Protein AF-0000000083549038 (afdb_homodimer)

Solvent-accessible surface area (backbone atoms only — not comparable to full-atom values): 15039 Å² total; per-residue (Å²): 82,29,39,29,32,24,25,31,56,51,36,51,64,29,42,84,42,43,57,54,62,34,71,74,57,33,47,35,26,46,69,63,42,42,41,59,43,49,43,53,41,54,21,20,39,45,36,54,44,78,68,58,27,28,33,76,54,31,14,63,32,39,77,69,70,64,27,45,29,31,33,91,85,61,52,76,48,41,65,33,47,52,45,2,25,51,49,48,45,50,53,33,58,48,33,59,34,52,38,34,40,22,49,65,43,30,52,42,36,2,60,63,32,20,48,52,42,76,84,76,79,47,69,36,79,27,30,5,34,28,39,37,52,40,44,76,71,67,26,45,75,42,28,81,89,64,46,83,91,64,82,85,130,81,29,39,28,33,24,26,30,56,52,36,51,65,30,43,83,42,43,56,53,63,34,72,72,58,33,48,35,26,47,68,61,41,42,41,62,42,50,43,54,40,55,20,20,39,45,35,54,43,78,68,59,25,30,32,77,53,33,13,63,32,38,77,70,69,63,27,44,30,30,33,90,85,60,51,75,49,40,67,33,46,52,45,1,26,53,47,48,46,51,53,33,57,47,34,59,34,52,39,32,41,22,48,65,44,30,53,43,35,2,61,64,31,21,47,52,40,75,84,77,81,48,70,35,77,28,30,5,34,29,38,38,53,39,45,76,70,67,26,46,76,40,30,80,88,65,45,82,92,65,82,83,131

Structure (mmCIF, N/CA/C/O backbone):
data_AF-0000000083549038-model_v1
#
loop_
_entity.id
_entity.type
_entity.pdbx_description
1 polymer 'Uncharacterized protein'
#
loop_
_atom_site.group_PDB
_atom_site.id
_atom_site.type_symbol
_atom_site.label_atom_id
_atom_site.label_alt_id
_atom_site.label_comp_id
_atom_site.label_asym_id
_atom_site.label_entity_id
_atom_site.label_seq_id
_atom_site.pdbx_PDB_ins_code
_atom_site.Cartn_x
_atom_site.Cartn_y
_atom_site.Cartn_z
_atom_site.occupancy
_atom_site.B_iso_or_equiv
_atom_site.auth_seq_id
_atom_site.auth_comp_id
_atom_site.auth_asym_id
_atom_site.auth_atom_id
_atom_site.pdbx_PDB_model_num
ATOM 1 N N . MET A 1 1 ? -14.312 -10 1.331 1 95.12 1 MET A N 1
ATOM 2 C CA . MET A 1 1 ? -13.367 -9.039 0.765 1 95.12 1 MET A CA 1
ATOM 3 C C . MET A 1 1 ? -12.336 -9.75 -0.11 1 95.12 1 MET A C 1
ATOM 5 O O . MET A 1 1 ? -11.93 -10.875 0.184 1 95.12 1 MET A O 1
ATOM 9 N N . ILE A 1 2 ? -11.992 -9.133 -1.221 1 98.38 2 ILE A N 1
ATOM 10 C CA . ILE A 1 2 ? -11.031 -9.688 -2.172 1 98.38 2 ILE A CA 1
ATOM 11 C C . ILE A 1 2 ? -9.758 -8.844 -2.162 1 98.38 2 ILE A C 1
ATOM 13 O O . ILE A 1 2 ? -9.82 -7.609 -2.209 1 98.38 2 ILE A O 1
ATOM 17 N N . ILE A 1 3 ? -8.633 -9.5 -2.023 1 98.88 3 ILE A N 1
ATOM 18 C CA . ILE A 1 3 ? -7.355 -8.812 -2.166 1 98.88 3 ILE A CA 1
ATOM 19 C C . ILE A 1 3 ? -6.98 -8.727 -3.645 1 98.88 3 ILE A C 1
ATOM 21 O O . ILE A 1 3 ? -7.062 -9.711 -4.371 1 98.88 3 ILE A O 1
ATOM 25 N N . VAL A 1 4 ? -6.648 -7.535 -4.07 1 98.94 4 VAL A N 1
ATOM 26 C CA . VAL A 1 4 ? -6.293 -7.402 -5.48 1 98.94 4 VAL A CA 1
ATOM 27 C C . VAL A 1 4 ? -4.953 -6.688 -5.609 1 98.94 4 VAL A C 1
ATOM 29 O O . VAL A 1 4 ? -4.605 -5.848 -4.773 1 98.94 4 VAL A O 1
ATOM 32 N N . SER A 1 5 ? -4.16 -7.051 -6.664 1 98.94 5 SER A N 1
ATOM 33 C CA . SER A 1 5 ? -3.002 -6.219 -6.984 1 98.94 5 SER A CA 1
ATOM 34 C C . SER A 1 5 ? -3.42 -4.785 -7.293 1 98.94 5 SER A C 1
ATOM 36 O O . SER A 1 5 ? -4.246 -4.551 -8.18 1 98.94 5 SER A O 1
ATOM 38 N N . ALA A 1 6 ? -2.779 -3.873 -6.629 1 98.94 6 ALA A N 1
ATOM 39 C CA . ALA A 1 6 ? -3.143 -2.467 -6.777 1 98.94 6 ALA A CA 1
ATOM 40 C C . ALA A 1 6 ? -2.939 -1.996 -8.211 1 98.94 6 ALA A C 1
ATOM 42 O O . ALA A 1 6 ? -3.705 -1.168 -8.719 1 98.94 6 ALA A O 1
ATOM 43 N N . CYS A 1 7 ? -1.936 -2.525 -8.875 1 98.94 7 CYS A N 1
ATOM 44 C CA . CYS A 1 7 ? -1.659 -2.104 -10.242 1 98.94 7 CYS A CA 1
ATOM 45 C C . CYS A 1 7 ? -2.822 -2.449 -11.172 1 98.94 7 CYS A C 1
ATOM 47 O O . CYS A 1 7 ? -3.049 -1.768 -12.172 1 98.94 7 CYS A O 1
ATOM 49 N N . LEU A 1 8 ? -3.57 -3.496 -10.867 1 98.94 8 LEU A N 1
ATOM 50 C CA . LEU A 1 8 ? -4.719 -3.9 -11.672 1 98.94 8 LEU A CA 1
ATOM 51 C C . LEU A 1 8 ? -5.883 -2.936 -11.484 1 98.94 8 LEU A C 1
ATOM 53 O O . LEU A 1 8 ? -6.836 -2.947 -12.266 1 98.94 8 LEU A O 1
ATOM 57 N N . CYS A 1 9 ? -5.816 -2.105 -10.445 1 98.94 9 CYS A N 1
ATOM 58 C CA . CYS A 1 9 ? -6.82 -1.073 -10.219 1 98.94 9 CYS A CA 1
ATOM 59 C C . CYS A 1 9 ? -6.363 0.267 -10.781 1 98.94 9 CYS A C 1
ATOM 61 O O . CYS A 1 9 ? -6.984 1.299 -10.516 1 98.94 9 CYS A O 1
ATOM 63 N N . GLY A 1 10 ? -5.258 0.29 -11.453 1 98.88 10 GLY A N 1
ATOM 64 C CA . GLY A 1 10 ? -4.785 1.514 -12.078 1 98.88 10 GLY A CA 1
ATOM 65 C C . GLY A 1 10 ? -3.857 2.32 -11.188 1 98.88 10 GLY A C 1
ATOM 66 O O . GLY A 1 10 ? -3.545 3.475 -11.492 1 98.88 10 GLY A O 1
ATOM 67 N N . ILE A 1 11 ? -3.439 1.83 -10.07 1 98.94 11 ILE A N 1
ATOM 68 C CA . ILE A 1 11 ? -2.479 2.504 -9.195 1 98.94 11 ILE A CA 1
ATOM 69 C C . ILE A 1 11 ? -1.073 2.365 -9.781 1 98.94 11 ILE A C 1
ATOM 71 O O . ILE A 1 11 ? -0.683 1.285 -10.227 1 98.94 11 ILE A O 1
ATOM 75 N N . ASP A 1 12 ? -0.336 3.455 -9.875 1 98.88 12 ASP A N 1
ATOM 76 C CA . ASP A 1 12 ? 0.988 3.488 -10.484 1 98.88 12 ASP A CA 1
ATOM 77 C C . ASP A 1 12 ? 2.051 2.949 -9.531 1 98.88 12 ASP A C 1
ATOM 79 O O . ASP A 1 12 ? 2.953 3.68 -9.117 1 98.88 12 ASP A O 1
ATOM 83 N N . CYS A 1 13 ? 1.981 1.661 -9.234 1 98.88 13 CYS A N 1
ATOM 84 C CA . CYS A 1 13 ? 2.906 1.018 -8.312 1 98.88 13 CYS A CA 1
ATOM 85 C C . CYS A 1 13 ? 3.719 -0.064 -9.016 1 98.88 13 CYS A C 1
ATOM 87 O O . CYS A 1 13 ? 4.516 -0.757 -8.383 1 98.88 13 CYS A O 1
ATOM 89 N N . LYS A 1 14 ? 3.555 -0.237 -10.367 1 98.62 14 LYS A N 1
ATOM 90 C CA . LYS A 1 14 ? 4.375 -1.147 -11.156 1 98.62 14 LYS A CA 1
ATOM 91 C C . LYS A 1 14 ? 5.848 -0.751 -11.094 1 98.62 14 LYS A C 1
ATOM 93 O O . LYS A 1 14 ? 6.176 0.415 -10.867 1 98.62 14 LYS A O 1
ATOM 98 N N . TYR A 1 15 ? 6.688 -1.68 -11.281 1 98.56 15 TYR A N 1
ATOM 99 C CA . TYR A 1 15 ? 8.117 -1.416 -11.133 1 98.56 15 TYR A CA 1
ATOM 100 C C . TYR A 1 15 ? 8.547 -0.255 -12.016 1 98.56 15 TYR A C 1
ATOM 102 O O . TYR A 1 15 ? 9.43 0.525 -11.641 1 98.56 15 TYR A O 1
ATOM 110 N N . ASN A 1 16 ? 7.949 -0.065 -13.195 1 98.5 16 ASN A N 1
ATOM 111 C CA . ASN A 1 16 ? 8.367 0.98 -14.125 1 98.5 16 ASN A CA 1
ATOM 112 C C . ASN A 1 16 ? 7.609 2.283 -13.883 1 98.5 16 ASN A C 1
ATOM 114 O O . ASN A 1 16 ? 7.699 3.219 -14.68 1 98.5 16 ASN A O 1
ATOM 118 N N . GLY A 1 17 ? 6.828 2.332 -12.867 1 98.69 17 GLY A N 1
ATOM 119 C CA . GLY A 1 17 ? 6.156 3.562 -12.477 1 98.69 17 GLY A CA 1
ATOM 120 C C . GLY A 1 17 ? 4.766 3.695 -13.07 1 98.69 17 GLY A C 1
ATOM 121 O O . GLY A 1 17 ? 4.031 4.629 -12.742 1 98.69 17 GLY A O 1
ATOM 122 N N . GLY A 1 18 ? 4.43 2.756 -13.977 1 98.69 18 GLY A N 1
ATOM 123 C CA . GLY A 1 18 ? 3.082 2.707 -14.523 1 98.69 18 GLY A CA 1
ATOM 124 C C . GLY A 1 18 ? 2.174 1.746 -13.781 1 98.69 18 GLY A C 1
ATOM 125 O O . GLY A 1 18 ? 2.301 1.575 -12.57 1 98.69 18 GLY A O 1
ATOM 126 N N . ASN A 1 19 ? 1.071 1.227 -14.5 1 98.88 19 ASN A N 1
ATOM 127 C CA . ASN A 1 19 ? 0.129 0.278 -13.922 1 98.88 19 ASN A CA 1
ATOM 128 C C . ASN A 1 19 ? -0.375 -0.721 -14.961 1 98.88 19 ASN A C 1
ATOM 130 O O . ASN A 1 19 ? 0.136 -0.77 -16.078 1 98.88 19 ASN A O 1
ATOM 134 N N . ASN A 1 20 ? -1.258 -1.66 -14.539 1 98.81 20 ASN A N 1
ATOM 135 C CA . ASN A 1 20 ? -1.835 -2.701 -15.383 1 98.81 20 ASN A CA 1
ATOM 136 C C . ASN A 1 20 ? -3.357 -2.723 -15.281 1 98.81 20 ASN A C 1
ATOM 138 O O . ASN A 1 20 ? -3.959 -3.791 -15.148 1 98.81 20 ASN A O 1
ATOM 142 N N . LEU A 1 21 ? -3.916 -1.589 -15.43 1 98.81 21 LEU A N 1
ATOM 143 C CA . LEU A 1 21 ? -5.352 -1.428 -15.219 1 98.81 21 LEU A CA 1
ATOM 144 C C . LEU A 1 21 ? -6.129 -2.541 -15.914 1 98.81 21 LEU A C 1
ATOM 146 O O . LEU A 1 21 ? -5.914 -2.809 -17.094 1 98.81 21 LEU A O 1
ATOM 150 N N . ASP A 1 22 ? -6.875 -3.271 -15.172 1 98.62 22 ASP A N 1
ATOM 151 C CA . ASP A 1 22 ? -7.91 -4.203 -15.602 1 98.62 22 ASP A CA 1
ATOM 152 C C . ASP A 1 22 ? -9.289 -3.762 -15.102 1 98.62 22 ASP A C 1
ATOM 154 O O . ASP A 1 22 ? -9.555 -3.797 -13.906 1 98.62 22 ASP A O 1
ATOM 158 N N . VAL A 1 23 ? -10.195 -3.375 -16.031 1 97.88 23 VAL A N 1
ATOM 159 C CA . VAL A 1 23 ? -11.461 -2.734 -15.688 1 97.88 23 VAL A CA 1
ATOM 160 C C . VAL A 1 23 ? -12.312 -3.682 -14.844 1 97.88 23 VAL A C 1
ATOM 162 O O . VAL A 1 23 ? -13.109 -3.24 -14.016 1 97.88 23 VAL A O 1
ATOM 165 N N . ARG A 1 24 ? -12.203 -4.984 -15.008 1 97.75 24 ARG A N 1
ATOM 166 C CA . ARG A 1 24 ? -12.945 -5.949 -14.203 1 97.75 24 ARG A CA 1
ATOM 167 C C . ARG A 1 24 ? -12.531 -5.883 -12.742 1 97.75 24 ARG A C 1
ATOM 169 O O . ARG A 1 24 ? -13.367 -5.965 -11.844 1 97.75 24 ARG A O 1
ATOM 176 N N . VAL A 1 25 ? -11.234 -5.742 -12.516 1 98.44 25 VAL A N 1
ATOM 177 C CA . VAL A 1 25 ? -10.703 -5.676 -11.156 1 98.44 25 VAL A CA 1
ATOM 178 C C . VAL A 1 25 ? -11.047 -4.328 -10.531 1 98.44 25 VAL A C 1
ATOM 180 O O . VAL A 1 25 ? -11.461 -4.262 -9.367 1 98.44 25 VAL A O 1
ATOM 183 N N . LEU A 1 26 ? -10.875 -3.242 -11.312 1 98.69 26 LEU A N 1
ATOM 184 C CA . LEU A 1 26 ? -11.25 -1.915 -10.836 1 98.69 26 LEU A CA 1
ATOM 185 C C . LEU A 1 26 ? -12.711 -1.889 -10.398 1 98.69 26 LEU A C 1
ATOM 187 O O . LEU A 1 26 ? -13.062 -1.228 -9.422 1 98.69 26 LEU A O 1
ATOM 191 N N . LYS A 1 27 ? -13.609 -2.578 -11.117 1 97.81 27 LYS A N 1
ATOM 192 C CA . LYS A 1 27 ? -15.023 -2.631 -10.789 1 97.81 27 LYS A CA 1
ATOM 193 C C . LYS A 1 27 ? -15.242 -3.188 -9.383 1 97.81 27 LYS A C 1
ATOM 195 O O . LYS A 1 27 ? -16.125 -2.719 -8.656 1 97.81 27 LYS A O 1
ATOM 200 N N . LEU A 1 28 ? -14.461 -4.188 -8.984 1 98 28 LEU A N 1
ATOM 201 C CA . LEU A 1 28 ? -14.578 -4.77 -7.648 1 98 28 LEU A CA 1
ATOM 202 C C . LEU A 1 28 ? -14.258 -3.736 -6.574 1 98 28 LEU A C 1
ATOM 204 O O . LEU A 1 28 ? -14.922 -3.691 -5.535 1 98 28 LEU A O 1
ATOM 208 N N . LEU A 1 29 ? -13.227 -2.949 -6.824 1 98.38 29 LEU A N 1
ATOM 209 C CA . LEU A 1 29 ? -12.898 -1.869 -5.898 1 98.38 29 LEU A CA 1
ATOM 210 C C . LEU A 1 29 ? -14.039 -0.865 -5.805 1 98.38 29 LEU A C 1
ATOM 212 O O . LEU A 1 29 ? -14.438 -0.472 -4.707 1 98.38 29 LEU A O 1
ATOM 216 N N . LYS A 1 30 ? -14.586 -0.518 -6.922 1 98.12 30 LYS A N 1
ATOM 217 C CA . LYS A 1 30 ? -15.68 0.453 -6.988 1 98.12 30 LYS A CA 1
ATOM 218 C C . LYS A 1 30 ? -16.906 -0.054 -6.254 1 98.12 30 LYS A C 1
ATOM 220 O O . LYS A 1 30 ? -17.688 0.737 -5.711 1 98.12 30 LYS A O 1
ATOM 225 N N . GLU A 1 31 ? -17.062 -1.326 -6.211 1 97.19 31 GLU A N 1
ATOM 226 C CA . GLU A 1 31 ? -18.234 -1.945 -5.578 1 97.19 31 GLU A CA 1
ATOM 227 C C . GLU A 1 31 ? -17.969 -2.211 -4.098 1 97.19 31 GLU A C 1
ATOM 229 O O . GLU A 1 31 ? -18.812 -2.785 -3.408 1 97.19 31 GLU A O 1
ATOM 234 N N . GLY A 1 32 ? -16.828 -1.827 -3.648 1 95.75 32 GLY A N 1
ATOM 235 C CA . GLY A 1 32 ? -16.5 -1.997 -2.24 1 95.75 32 GLY A CA 1
ATOM 236 C C . GLY A 1 32 ? -16.156 -3.428 -1.874 1 95.75 32 GLY A C 1
ATOM 237 O O . GLY A 1 32 ? -16.234 -3.814 -0.706 1 95.75 32 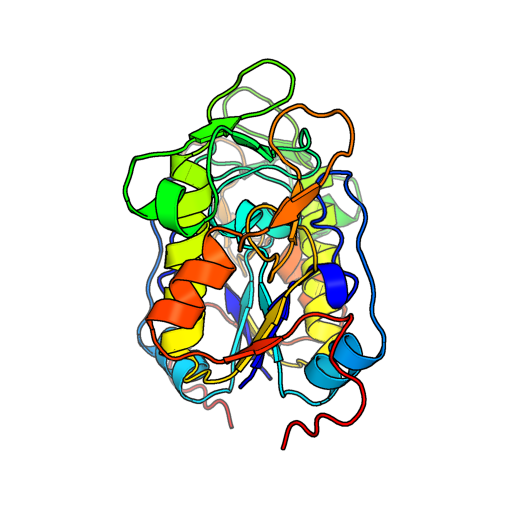GLY A O 1
ATOM 238 N N . LYS A 1 33 ? -15.688 -4.211 -2.891 1 97.12 33 LYS A N 1
ATOM 239 C CA . LYS A 1 33 ? -15.461 -5.637 -2.67 1 97.12 33 LYS A CA 1
ATOM 240 C C . LYS A 1 33 ? -13.969 -5.957 -2.633 1 97.12 33 LYS A C 1
ATOM 242 O O . LYS A 1 33 ? -13.578 -7.098 -2.371 1 97.12 33 LYS A O 1
ATOM 247 N N . ALA A 1 34 ? -13.086 -4.957 -2.857 1 98.31 34 ALA A N 1
ATOM 248 C CA . ALA A 1 34 ? -11.672 -5.27 -3.021 1 98.31 34 ALA A CA 1
ATOM 249 C C . ALA A 1 34 ? -10.805 -4.324 -2.191 1 98.31 34 ALA A C 1
ATOM 251 O O . ALA A 1 34 ? -11.164 -3.164 -1.982 1 98.31 34 ALA A O 1
ATOM 252 N N . ILE A 1 35 ? -9.711 -4.812 -1.716 1 98.88 35 ILE A N 1
ATOM 253 C CA . ILE A 1 35 ? -8.625 -4.055 -1.114 1 98.88 35 ILE A CA 1
ATOM 254 C C . ILE A 1 35 ? -7.383 -4.141 -2.004 1 98.88 35 ILE A C 1
ATOM 256 O O . ILE A 1 35 ? -6.832 -5.223 -2.209 1 98.88 35 ILE A O 1
ATOM 260 N N . PRO A 1 36 ? -6.969 -3.014 -2.594 1 98.94 36 PRO A N 1
ATOM 261 C CA . PRO A 1 36 ? -5.762 -3.033 -3.426 1 98.94 36 PRO A CA 1
ATOM 262 C C . PRO A 1 36 ? -4.48 -3.059 -2.602 1 98.94 36 PRO A C 1
ATOM 264 O O . PRO A 1 36 ? -4.367 -2.346 -1.602 1 98.94 36 PRO A O 1
ATOM 267 N N . VAL A 1 37 ? -3.518 -3.9 -2.979 1 98.94 37 VAL A N 1
ATOM 268 C CA . VAL A 1 37 ? -2.219 -3.99 -2.32 1 98.94 37 VAL A CA 1
ATOM 269 C C . VAL A 1 37 ? -1.114 -4.109 -3.367 1 98.94 37 VAL A C 1
ATOM 271 O O . VAL A 1 37 ? -1.355 -4.582 -4.48 1 98.94 37 VAL A O 1
ATOM 274 N N . CYS A 1 38 ? 0.018 -3.631 -3.059 1 98.94 38 CYS A N 1
ATOM 275 C CA . CYS A 1 38 ? 1.253 -3.914 -3.783 1 98.94 38 CYS A CA 1
ATOM 276 C C . CYS A 1 38 ? 2.287 -4.555 -2.865 1 98.94 38 CYS A C 1
ATOM 278 O O . CYS A 1 38 ? 2.932 -3.863 -2.072 1 98.94 38 CYS A O 1
ATOM 280 N N . PRO A 1 39 ? 2.459 -5.883 -2.967 1 98.94 39 PRO A N 1
ATOM 281 C CA . PRO A 1 39 ? 3.385 -6.586 -2.076 1 98.94 39 PRO A CA 1
ATOM 282 C C . PRO A 1 39 ? 4.789 -5.98 -2.09 1 98.94 39 PRO A C 1
ATOM 284 O O . PRO A 1 39 ? 5.445 -5.91 -1.048 1 98.94 39 PRO A O 1
ATOM 287 N N . GLU A 1 40 ? 5.281 -5.531 -3.273 1 98.94 40 GLU A N 1
ATOM 288 C CA . GLU A 1 40 ? 6.633 -4.984 -3.361 1 98.94 40 GLU A CA 1
ATOM 289 C C . GLU A 1 40 ? 6.754 -3.689 -2.562 1 98.94 40 GLU A C 1
ATOM 291 O O . GLU A 1 40 ? 7.742 -3.48 -1.855 1 98.94 40 GLU A O 1
ATOM 296 N N . GLN A 1 41 ? 5.73 -2.826 -2.678 1 98.94 41 GLN A N 1
ATOM 297 C CA . GLN A 1 41 ? 5.742 -1.621 -1.856 1 98.94 41 GLN A CA 1
ATOM 298 C C . GLN A 1 41 ? 5.586 -1.963 -0.377 1 98.94 41 GLN A C 1
ATOM 300 O O . GLN A 1 41 ? 6.273 -1.39 0.472 1 98.94 41 GLN A O 1
ATOM 305 N N . LEU A 1 42 ? 4.699 -2.914 -0.077 1 98.94 42 LEU A N 1
ATOM 306 C CA . LEU A 1 42 ? 4.508 -3.348 1.303 1 98.94 42 LEU A CA 1
ATOM 307 C C . LEU A 1 42 ? 5.801 -3.918 1.877 1 98.94 42 LEU A C 1
ATOM 309 O O . LEU A 1 42 ? 6.043 -3.826 3.082 1 98.94 42 LEU A O 1
ATOM 313 N N . GLY A 1 43 ? 6.613 -4.406 1.037 1 98.88 43 GLY A N 1
ATOM 314 C CA . GLY A 1 43 ? 7.91 -4.93 1.432 1 98.88 43 GLY A CA 1
ATOM 315 C C . GLY A 1 43 ? 8.977 -3.854 1.562 1 98.88 43 GLY A C 1
ATOM 316 O O . GLY A 1 43 ? 10.094 -4.129 2.002 1 98.88 43 GLY A O 1
ATOM 317 N N . GLY A 1 44 ? 8.641 -2.701 1.091 1 98.88 44 GLY A N 1
ATOM 318 C CA . GLY A 1 44 ? 9.539 -1.579 1.306 1 98.88 44 GLY A CA 1
ATOM 319 C C . GLY A 1 44 ? 10.266 -1.149 0.046 1 98.88 44 GLY A C 1
ATOM 320 O O . GLY A 1 44 ? 11.172 -0.313 0.101 1 98.88 44 GLY A O 1
ATOM 321 N N . GLN A 1 45 ? 9.898 -1.654 -1.114 1 98.75 45 GLN A N 1
ATOM 322 C CA . GLN A 1 45 ? 10.57 -1.297 -2.357 1 98.75 45 GLN A CA 1
ATOM 323 C C . GLN A 1 45 ? 10.086 0.053 -2.879 1 98.75 45 GLN A C 1
ATOM 325 O O . GLN A 1 45 ? 8.93 0.417 -2.689 1 98.75 45 GLN A O 1
ATOM 330 N N . GLU A 1 46 ? 10.969 0.698 -3.594 1 98.62 46 GLU A N 1
ATOM 331 C CA . GLU A 1 46 ? 10.609 1.968 -4.219 1 98.62 46 GLU A CA 1
ATOM 332 C C . GLU A 1 46 ? 9.883 1.747 -5.543 1 98.62 46 GLU A C 1
ATOM 334 O O . GLU A 1 46 ? 9.875 0.635 -6.074 1 98.62 46 GLU A O 1
ATOM 339 N N . THR A 1 47 ? 9.219 2.748 -5.984 1 98.81 47 THR A N 1
ATOM 340 C CA . THR A 1 47 ? 8.609 2.828 -7.309 1 98.81 47 THR A CA 1
ATOM 341 C C . THR A 1 47 ? 8.93 4.168 -7.969 1 98.81 47 THR A C 1
ATOM 343 O O . THR A 1 47 ? 8.594 5.227 -7.43 1 98.81 47 THR A O 1
ATOM 346 N N . PRO A 1 48 ?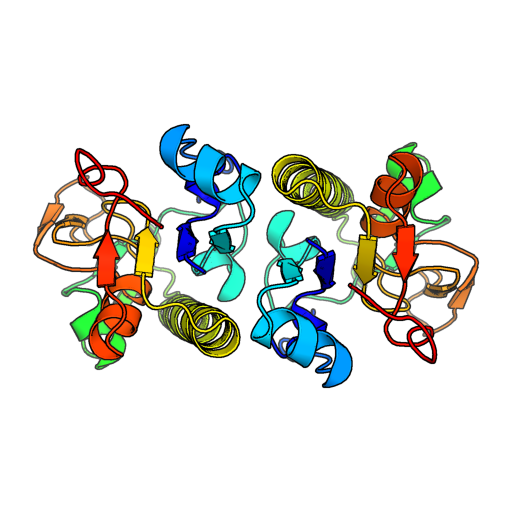 9.539 4.227 -9.195 1 98.62 48 PRO A N 1
ATOM 347 C CA . PRO A 1 48 ? 9.961 3.045 -9.961 1 98.62 48 PRO A CA 1
ATOM 348 C C . PRO A 1 48 ? 11.172 2.344 -9.344 1 98.62 48 PRO A C 1
ATOM 350 O O . PRO A 1 48 ? 11.766 2.857 -8.398 1 98.62 48 PRO A O 1
ATOM 353 N N . ARG A 1 49 ? 11.391 1.214 -9.758 1 98.5 49 ARG A N 1
ATOM 354 C CA . ARG A 1 49 ? 12.539 0.382 -9.406 1 98.5 49 ARG A CA 1
ATOM 355 C C . ARG A 1 49 ? 12.93 -0.534 -10.562 1 98.5 49 ARG A C 1
ATOM 357 O O . ARG A 1 49 ? 12.203 -0.634 -11.555 1 98.5 49 ARG A O 1
ATOM 364 N N . ALA A 1 50 ? 14.062 -1.17 -10.383 1 97.94 50 ALA A N 1
ATOM 365 C CA . ALA A 1 50 ? 14.453 -2.188 -11.359 1 97.94 50 ALA A CA 1
ATOM 366 C C . ALA A 1 50 ? 13.523 -3.396 -11.281 1 97.94 50 ALA A C 1
ATOM 368 O O . ALA A 1 50 ? 12.992 -3.715 -10.219 1 97.94 50 ALA A O 1
ATOM 369 N N . ALA A 1 51 ? 13.352 -4.027 -12.461 1 97.88 51 ALA A N 1
ATOM 370 C CA . ALA A 1 51 ? 12.625 -5.293 -12.469 1 97.88 51 ALA A CA 1
ATOM 371 C C . ALA A 1 51 ? 13.414 -6.387 -11.766 1 97.88 51 ALA A C 1
ATOM 373 O O . ALA A 1 51 ? 14.633 -6.484 -11.93 1 97.88 51 ALA A O 1
ATOM 374 N N . HIS A 1 52 ? 12.789 -7.145 -10.93 1 98.75 52 HIS A N 1
ATOM 375 C CA . HIS A 1 52 ? 13.422 -8.258 -10.234 1 98.75 52 HIS A CA 1
ATOM 376 C C . HIS A 1 52 ? 12.844 -9.594 -10.695 1 98.75 52 HIS A C 1
ATOM 378 O O . HIS A 1 52 ? 11.695 -9.656 -11.141 1 98.75 52 HIS A O 1
ATOM 384 N N . GLU A 1 53 ? 13.578 -10.609 -10.633 1 98.88 53 GLU A N 1
ATOM 385 C CA . GLU A 1 53 ? 13.133 -11.961 -10.969 1 98.88 53 GLU A CA 1
ATOM 386 C C . GLU A 1 53 ? 13.594 -12.969 -9.922 1 98.88 53 GLU A C 1
ATOM 388 O O . GLU A 1 53 ? 14.586 -12.75 -9.234 1 98.88 53 GLU A O 1
ATOM 393 N N . ILE A 1 54 ? 12.852 -14.023 -9.703 1 98.88 54 ILE A N 1
ATOM 394 C CA . ILE A 1 54 ? 13.273 -15.148 -8.875 1 98.88 54 ILE A CA 1
ATOM 395 C C . ILE A 1 54 ? 14.352 -15.953 -9.609 1 98.88 54 ILE A C 1
ATOM 397 O O . ILE A 1 54 ? 14.156 -16.359 -10.758 1 98.88 54 ILE A O 1
ATOM 401 N N . VAL A 1 55 ? 15.43 -16.156 -8.922 1 98.44 55 VAL A N 1
ATOM 402 C CA . VAL A 1 55 ? 16.562 -16.859 -9.508 1 98.44 55 VAL A CA 1
ATOM 403 C C . VAL A 1 55 ? 16.641 -18.281 -8.945 1 98.44 55 VAL A C 1
ATOM 405 O O . VAL A 1 55 ? 16.594 -18.469 -7.727 1 98.44 55 VAL A O 1
ATOM 408 N N . ASN A 1 56 ? 16.719 -19.234 -9.805 1 95.25 56 ASN A N 1
ATOM 409 C CA . ASN A 1 56 ? 16.922 -20.641 -9.492 1 95.25 56 ASN A CA 1
ATOM 410 C C . ASN A 1 56 ? 15.789 -21.203 -8.648 1 95.25 56 ASN A C 1
ATOM 412 O O . ASN A 1 56 ? 16.031 -21.906 -7.66 1 95.25 56 ASN A O 1
ATOM 416 N N . GLY A 1 57 ? 14.57 -20.859 -8.953 1 98.12 57 GLY A N 1
ATOM 417 C CA . GLY A 1 57 ? 13.422 -21.391 -8.234 1 98.12 57 GLY A CA 1
ATOM 418 C C . GLY A 1 57 ? 12.156 -20.594 -8.438 1 98.12 57 GLY A C 1
ATOM 419 O O . GLY A 1 57 ? 12.023 -19.875 -9.43 1 98.12 57 GLY A O 1
ATOM 420 N N . ASN A 1 58 ? 11.164 -20.828 -7.637 1 98.62 58 ASN A N 1
ATOM 421 C CA . ASN A 1 58 ? 9.875 -20.141 -7.629 1 98.62 58 ASN A CA 1
ATOM 422 C C . ASN A 1 58 ? 9.531 -19.609 -6.242 1 98.62 58 ASN A C 1
ATOM 424 O O . ASN A 1 58 ? 10.391 -19.594 -5.352 1 98.62 58 ASN A O 1
ATOM 428 N N . GLY A 1 59 ? 8.328 -19.109 -6.078 1 98.88 59 GLY A N 1
ATOM 429 C CA . GLY A 1 59 ? 7.934 -18.5 -4.82 1 98.88 59 GLY A CA 1
ATOM 430 C C . GLY A 1 59 ? 8.055 -19.438 -3.639 1 98.88 59 GLY A C 1
ATOM 431 O O . GLY A 1 59 ? 8.438 -19.031 -2.543 1 98.88 59 GLY A O 1
ATOM 432 N N . SER A 1 60 ? 7.719 -20.703 -3.871 1 98.81 60 SER A N 1
ATOM 433 C CA . SER A 1 60 ? 7.867 -21.703 -2.816 1 98.81 60 SER A CA 1
ATOM 434 C C . SER A 1 60 ? 9.32 -21.844 -2.389 1 98.81 60 SER A C 1
ATOM 436 O O . SER A 1 60 ? 9.617 -21.922 -1.195 1 98.81 60 SER A O 1
ATOM 438 N N . ASP A 1 61 ? 10.188 -21.906 -3.336 1 98.88 61 ASP A N 1
ATOM 439 C CA . ASP A 1 61 ? 11.617 -22.031 -3.059 1 98.88 61 ASP A CA 1
ATOM 440 C C . ASP A 1 61 ? 12.141 -20.812 -2.299 1 98.88 61 ASP A C 1
ATOM 442 O O . ASP A 1 61 ? 12.977 -20.938 -1.4 1 98.88 61 ASP A O 1
ATOM 446 N N . VAL A 1 62 ? 11.656 -19.625 -2.689 1 98.94 62 VAL A N 1
ATOM 447 C CA . VAL A 1 62 ? 12.062 -18.406 -1.992 1 98.94 62 VAL A CA 1
ATOM 448 C C . VAL A 1 62 ? 11.648 -18.5 -0.524 1 98.94 62 VAL A C 1
ATOM 450 O O . VAL A 1 62 ? 12.453 -18.234 0.371 1 98.94 62 VAL A O 1
ATOM 453 N N . LEU A 1 6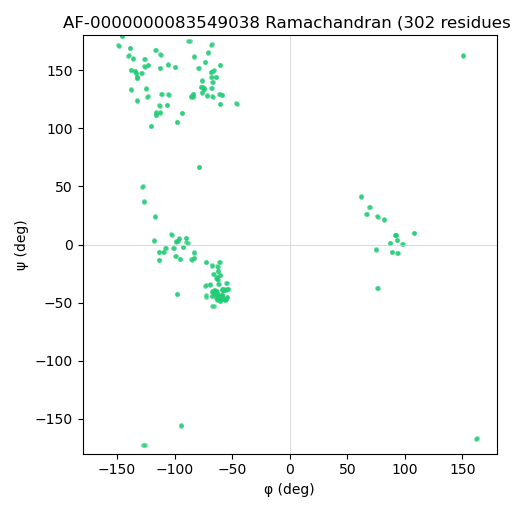3 ? 10.414 -18.922 -0.241 1 98.88 63 LEU A N 1
ATOM 454 C CA . LEU A 1 63 ? 9.875 -18.984 1.113 1 98.88 63 LEU A CA 1
ATOM 455 C C . LEU A 1 63 ? 10.617 -20.031 1.938 1 98.88 63 LEU A C 1
ATOM 457 O O . LEU A 1 63 ? 10.727 -19.906 3.16 1 98.88 63 LEU A O 1
ATOM 461 N N . LYS A 1 64 ? 11.172 -20.984 1.269 1 98.69 64 LYS A N 1
ATOM 462 C CA . LYS A 1 64 ? 11.906 -22.047 1.936 1 98.69 64 LYS A CA 1
ATOM 463 C C . LYS A 1 64 ? 13.391 -21.719 2.045 1 98.69 64 LYS A C 1
ATOM 465 O O . LYS A 1 64 ? 14.172 -22.516 2.551 1 98.69 64 LYS A O 1
ATOM 470 N N . GLY A 1 65 ? 13.82 -20.609 1.526 1 98.5 65 GLY A N 1
ATOM 471 C CA . GLY A 1 65 ? 15.211 -20.188 1.604 1 98.5 65 GLY A CA 1
ATOM 472 C C . GLY A 1 65 ? 16.094 -20.844 0.557 1 98.5 65 GLY A C 1
ATOM 473 O O . GLY A 1 65 ? 17.312 -20.891 0.701 1 98.5 65 GLY A O 1
ATOM 474 N N . LYS A 1 66 ? 15.5 -21.328 -0.511 1 98.62 66 LYS A N 1
ATOM 475 C CA . LYS A 1 66 ? 16.234 -22.094 -1.508 1 98.62 66 LYS A CA 1
ATOM 476 C C . LYS A 1 66 ? 16.391 -21.312 -2.807 1 98.62 66 LYS A C 1
ATOM 478 O O . LYS A 1 66 ? 17.016 -21.797 -3.756 1 98.62 66 LYS A O 1
ATOM 483 N N . ALA A 1 67 ? 15.812 -20.203 -2.941 1 98.75 67 ALA A N 1
ATOM 484 C CA . ALA A 1 67 ? 15.914 -19.312 -4.102 1 98.75 67 ALA A CA 1
ATOM 485 C C . ALA A 1 67 ? 16 -17.859 -3.672 1 98.75 67 ALA A C 1
ATOM 487 O O . ALA A 1 67 ? 15.727 -17.516 -2.516 1 98.75 67 ALA A O 1
ATOM 488 N N . ARG A 1 68 ? 16.438 -17.031 -4.578 1 98.75 68 ARG A N 1
ATOM 489 C CA . ARG A 1 68 ? 16.625 -15.609 -4.316 1 98.75 68 ARG A CA 1
ATOM 490 C C . ARG A 1 68 ? 15.875 -14.758 -5.34 1 98.75 68 ARG A C 1
ATOM 492 O O . ARG A 1 68 ? 15.469 -15.258 -6.391 1 98.75 68 ARG A O 1
ATOM 499 N N . ILE A 1 69 ? 15.648 -13.578 -4.988 1 98.94 69 ILE A N 1
ATOM 500 C CA . ILE A 1 69 ? 15.125 -12.57 -5.902 1 98.94 69 ILE A CA 1
ATOM 501 C C . ILE A 1 69 ? 16.172 -11.492 -6.137 1 98.94 69 ILE A C 1
ATOM 503 O O . ILE A 1 69 ? 16.594 -10.805 -5.199 1 98.94 69 ILE A O 1
ATOM 507 N N . LEU A 1 70 ? 16.547 -11.336 -7.383 1 98.75 70 LEU A N 1
ATOM 508 C CA . LEU A 1 70 ? 17.656 -10.445 -7.727 1 98.75 70 LEU A CA 1
ATOM 509 C C . LEU A 1 70 ? 17.234 -9.438 -8.789 1 98.75 70 LEU A C 1
ATOM 511 O O . LEU A 1 70 ? 16.297 -9.703 -9.562 1 98.75 70 LEU A O 1
ATOM 515 N N . GLY A 1 71 ? 17.922 -8.289 -8.781 1 97.88 71 GLY A N 1
ATOM 516 C CA . GLY A 1 71 ? 17.828 -7.348 -9.883 1 97.88 71 GLY A CA 1
ATOM 517 C C . GLY A 1 71 ? 18.828 -7.625 -10.984 1 97.88 71 GLY A C 1
ATOM 518 O O . GLY A 1 71 ? 19.688 -8.508 -10.852 1 97.88 71 GLY A O 1
ATOM 519 N N . PRO A 1 72 ? 18.703 -6.852 -12.039 1 96.12 72 PRO A N 1
ATOM 520 C CA . PRO A 1 72 ? 19.594 -7.086 -13.18 1 96.12 72 PRO A CA 1
ATOM 521 C C . PRO A 1 72 ? 21.062 -6.871 -12.836 1 96.12 72 PRO A C 1
ATOM 523 O O . PRO A 1 72 ? 21.953 -7.469 -13.461 1 96.12 72 PRO A O 1
ATOM 526 N N . GLU A 1 73 ? 21.297 -6.094 -11.812 1 96.19 73 GLU A N 1
ATOM 527 C CA . GLU A 1 73 ? 22.672 -5.82 -11.422 1 96.19 73 GLU A CA 1
ATOM 528 C C . GLU A 1 73 ? 23.109 -6.703 -10.258 1 96.19 73 GLU A C 1
ATOM 530 O O . GLU A 1 73 ? 24.156 -6.477 -9.656 1 96.19 73 GLU A O 1
ATOM 535 N N . GLY A 1 74 ? 22.234 -7.539 -9.867 1 96.25 74 GLY A N 1
ATOM 536 C CA . GLY A 1 74 ? 22.625 -8.516 -8.859 1 96.25 74 GLY A CA 1
ATOM 537 C C . GLY A 1 74 ? 22.203 -8.109 -7.453 1 96.25 74 GLY A C 1
ATOM 538 O O . GLY A 1 74 ? 22.531 -8.797 -6.484 1 96.25 74 GLY A O 1
ATOM 539 N N . ASP A 1 75 ? 21.562 -6.984 -7.301 1 97.19 75 ASP A N 1
ATOM 540 C CA . ASP A 1 75 ? 21.062 -6.617 -5.973 1 97.19 75 ASP A CA 1
ATOM 541 C C . ASP A 1 75 ? 20.062 -7.641 -5.457 1 97.19 75 ASP A C 1
ATOM 543 O O . ASP A 1 75 ? 19.156 -8.047 -6.188 1 97.19 75 ASP A O 1
ATOM 547 N N . ASP A 1 76 ? 20.312 -8.078 -4.246 1 98.62 76 ASP A N 1
ATOM 548 C CA . ASP A 1 76 ? 19.469 -9.094 -3.611 1 98.62 76 ASP A CA 1
ATOM 549 C C . ASP A 1 76 ? 18.375 -8.453 -2.756 1 98.62 76 ASP A C 1
ATOM 551 O O . ASP A 1 76 ? 18.672 -7.875 -1.707 1 98.62 76 ASP A O 1
ATOM 555 N N . VAL A 1 77 ? 17.109 -8.617 -3.18 1 98.75 77 VAL A N 1
ATOM 556 C CA . VAL A 1 77 ? 15.992 -7.996 -2.473 1 98.75 77 VAL A CA 1
ATOM 557 C C . VAL A 1 77 ? 15.07 -9.07 -1.915 1 98.75 77 VAL A C 1
ATOM 559 O O . VAL A 1 77 ? 13.883 -8.82 -1.69 1 98.75 77 VAL A O 1
ATOM 562 N N . THR A 1 78 ? 15.531 -10.266 -1.679 1 98.88 78 THR A N 1
ATOM 563 C CA . THR A 1 78 ? 14.75 -11.43 -1.265 1 98.88 78 THR A CA 1
ATOM 564 C C . THR A 1 78 ? 13.945 -11.117 -0.005 1 98.88 78 THR A C 1
ATOM 566 O O . THR A 1 78 ? 12.75 -11.391 0.056 1 98.88 78 THR A O 1
ATOM 569 N N . GLN A 1 79 ? 14.594 -10.5 0.918 1 98.81 79 GLN A N 1
ATOM 570 C CA . GLN A 1 79 ? 13.945 -10.281 2.207 1 98.81 79 GLN A CA 1
ATOM 571 C C . GLN A 1 79 ? 12.805 -9.273 2.088 1 98.81 79 GLN A C 1
ATOM 573 O O . GLN A 1 79 ? 11.797 -9.383 2.783 1 98.81 79 GLN A O 1
ATOM 578 N N . GLN A 1 80 ? 12.945 -8.289 1.228 1 98.88 80 GLN A N 1
ATOM 579 C CA . GLN A 1 80 ? 11.875 -7.32 1.018 1 98.88 80 GLN A CA 1
ATOM 580 C C . GLN A 1 80 ? 10.648 -7.984 0.396 1 98.88 80 GLN A C 1
ATOM 582 O O . GLN A 1 80 ? 9.508 -7.676 0.765 1 98.88 80 GLN A O 1
ATOM 587 N N . PHE A 1 81 ? 10.852 -8.914 -0.542 1 98.94 81 PHE A N 1
ATOM 588 C CA . PHE A 1 81 ? 9.742 -9.633 -1.166 1 98.94 81 PHE A CA 1
ATOM 589 C C . PHE A 1 81 ? 9.047 -10.539 -0.159 1 98.94 81 PHE A C 1
ATOM 591 O O . PHE A 1 81 ? 7.82 -10.641 -0.151 1 98.94 81 PHE A O 1
ATOM 598 N N . ILE A 1 82 ? 9.836 -11.18 0.663 1 98.94 82 ILE A N 1
ATOM 599 C CA . ILE A 1 82 ? 9.266 -12.023 1.708 1 98.94 82 ILE A CA 1
ATOM 600 C C . ILE A 1 82 ? 8.453 -11.164 2.674 1 98.94 82 ILE A C 1
ATOM 602 O O . ILE A 1 82 ? 7.312 -11.5 3.008 1 98.94 82 ILE A O 1
ATOM 606 N N . LYS A 1 83 ? 9.008 -10.047 3.092 1 98.94 83 LYS A N 1
ATOM 607 C CA . LYS A 1 83 ? 8.289 -9.125 3.967 1 98.94 83 LYS A CA 1
ATOM 608 C C . LYS A 1 83 ? 6.977 -8.68 3.334 1 98.94 83 LYS A C 1
ATOM 610 O O . LYS A 1 83 ? 5.938 -8.656 3.996 1 98.94 83 LYS A O 1
ATOM 615 N N . GLY A 1 84 ? 7.07 -8.305 2.059 1 98.94 84 GLY A N 1
ATOM 616 C CA . GLY A 1 84 ? 5.879 -7.887 1.338 1 98.94 84 GLY A CA 1
ATOM 617 C C . GLY A 1 84 ? 4.793 -8.945 1.309 1 98.94 84 GLY A C 1
ATOM 618 O O . GLY A 1 84 ? 3.609 -8.633 1.441 1 98.94 84 GLY A O 1
ATOM 619 N N . ALA A 1 85 ? 5.203 -10.18 1.15 1 99 85 ALA A N 1
ATOM 620 C CA . ALA A 1 85 ? 4.266 -11.297 1.152 1 99 85 ALA A CA 1
ATOM 621 C C . ALA A 1 85 ? 3.553 -11.414 2.496 1 99 85 ALA A C 1
ATOM 623 O O . ALA A 1 85 ? 2.328 -11.547 2.549 1 99 85 ALA A O 1
ATOM 624 N N . TYR A 1 86 ? 4.27 -11.297 3.555 1 98.94 86 TYR A N 1
ATOM 625 C CA . TYR A 1 86 ? 3.691 -11.461 4.883 1 98.94 86 TYR A CA 1
ATOM 626 C C . TYR A 1 86 ? 2.82 -10.266 5.254 1 98.94 86 TYR A C 1
ATOM 628 O O . TYR A 1 86 ? 1.81 -10.414 5.945 1 98.94 86 TYR A O 1
ATOM 636 N N . GLU A 1 87 ? 3.207 -9.078 4.828 1 98.94 87 GLU A N 1
ATOM 637 C CA . GLU A 1 87 ? 2.336 -7.926 5.055 1 98.94 87 GLU A CA 1
ATOM 638 C C . GLU A 1 87 ? 1.029 -8.062 4.277 1 98.94 87 GLU A C 1
ATOM 640 O O . GLU A 1 87 ? -0.034 -7.676 4.77 1 98.94 87 GLU A O 1
ATOM 645 N N . THR A 1 88 ? 1.149 -8.562 3.061 1 98.94 88 THR A N 1
ATOM 646 C CA . THR A 1 88 ? -0.057 -8.828 2.285 1 98.94 88 THR A CA 1
ATOM 647 C C . THR A 1 88 ? -0.94 -9.852 2.994 1 98.94 88 THR A C 1
ATOM 649 O O . THR A 1 88 ? -2.158 -9.672 3.074 1 98.94 88 THR A O 1
ATOM 652 N N . LEU A 1 89 ? -0.347 -10.922 3.492 1 98.94 89 LEU A N 1
ATOM 653 C CA . LEU A 1 89 ? -1.088 -11.93 4.242 1 98.94 89 LEU A CA 1
ATOM 654 C C . LEU A 1 89 ? -1.76 -11.312 5.465 1 98.94 89 LEU A C 1
ATOM 656 O O . LEU A 1 89 ? -2.918 -11.617 5.762 1 98.94 89 LEU A O 1
ATOM 660 N N . LYS A 1 90 ? -1.038 -10.477 6.145 1 98.88 90 LYS A N 1
ATOM 661 C CA . LYS A 1 90 ? -1.578 -9.797 7.32 1 98.88 90 LYS A CA 1
ATOM 662 C C . LYS A 1 90 ? -2.85 -9.023 6.973 1 98.88 90 LYS A C 1
ATOM 664 O O . LYS A 1 90 ? -3.861 -9.148 7.668 1 98.88 90 LYS A O 1
ATOM 669 N N . ILE A 1 91 ? -2.832 -8.258 5.91 1 98.94 91 ILE A N 1
ATOM 670 C CA . ILE A 1 91 ? -3.996 -7.504 5.449 1 98.94 91 ILE A CA 1
ATOM 671 C C . ILE A 1 91 ? -5.117 -8.469 5.066 1 98.94 91 ILE A C 1
ATOM 673 O O . ILE A 1 91 ? -6.277 -8.258 5.426 1 98.94 91 ILE A O 1
ATOM 677 N N . SER A 1 92 ? -4.77 -9.531 4.352 1 98.88 92 SER A N 1
ATOM 678 C CA . SER A 1 92 ? -5.742 -10.523 3.902 1 98.88 92 SER A CA 1
ATOM 679 C C . SER A 1 92 ? -6.465 -11.172 5.082 1 98.88 92 SER A C 1
ATOM 681 O O . SER A 1 92 ? -7.691 -11.266 5.086 1 98.88 92 SER A O 1
ATOM 683 N N . GLN A 1 93 ? -5.695 -11.539 6.039 1 98.81 93 GLN A N 1
ATOM 684 C CA . GLN A 1 93 ? -6.262 -12.211 7.203 1 98.81 93 GLN A CA 1
ATOM 685 C C . GLN A 1 93 ? -7.137 -11.266 8.016 1 98.81 93 GLN A C 1
ATOM 687 O O . GLN A 1 93 ? -8.234 -11.633 8.445 1 98.81 93 GLN A O 1
ATOM 692 N N . ALA A 1 94 ? -6.66 -10.07 8.234 1 98.75 94 ALA A N 1
ATOM 693 C CA . ALA A 1 94 ? -7.449 -9.078 8.969 1 98.75 94 ALA A CA 1
ATOM 694 C C . ALA A 1 94 ? -8.781 -8.82 8.273 1 98.75 94 ALA A C 1
ATOM 696 O O . ALA A 1 94 ? -9.82 -8.727 8.93 1 98.75 94 ALA A O 1
ATOM 697 N N . ALA A 1 95 ? -8.75 -8.773 6.953 1 98.31 95 ALA A N 1
ATOM 698 C CA . ALA A 1 95 ? -9.938 -8.438 6.172 1 98.31 95 ALA A CA 1
ATOM 699 C C . ALA A 1 95 ? -10.812 -9.672 5.961 1 98.31 95 ALA A C 1
ATOM 701 O O . ALA A 1 95 ? -11.898 -9.57 5.375 1 98.31 95 ALA A O 1
ATOM 702 N N . GLY A 1 96 ? -10.336 -10.82 6.367 1 98.06 96 GLY A N 1
ATOM 703 C CA . GLY A 1 96 ? -11.086 -12.047 6.164 1 98.06 96 GLY A CA 1
ATOM 704 C C . GLY A 1 96 ? -11.18 -12.453 4.707 1 98.06 96 GLY A C 1
ATOM 705 O O . GLY A 1 96 ? -12.203 -12.984 4.27 1 98.06 96 GLY A O 1
ATOM 706 N N . ALA A 1 97 ? -10.164 -12.141 3.975 1 97.94 97 ALA A N 1
ATOM 707 C CA . ALA A 1 97 ? -10.164 -12.445 2.545 1 97.94 97 ALA A CA 1
ATOM 708 C C . ALA A 1 97 ? -9.938 -13.938 2.301 1 97.94 97 ALA A C 1
ATOM 710 O O . ALA A 1 97 ? -9.047 -14.539 2.893 1 97.94 97 ALA A O 1
ATOM 711 N N . SER A 1 98 ? -10.773 -14.469 1.412 1 97.69 98 SER A N 1
ATOM 712 C CA . SER A 1 98 ? -10.594 -15.859 1 1 97.69 98 SER A CA 1
ATOM 713 C C . SER A 1 98 ? -10.188 -15.953 -0.467 1 97.69 98 SER A C 1
ATOM 715 O O . SER A 1 98 ? -9.859 -17.031 -0.959 1 97.69 98 SER A O 1
ATOM 717 N N . ILE A 1 99 ? -10.195 -14.812 -1.158 1 98.38 99 ILE A N 1
ATOM 718 C CA . ILE A 1 99 ? -9.859 -14.742 -2.576 1 98.38 99 ILE A CA 1
ATOM 719 C C . ILE A 1 99 ? -8.867 -13.602 -2.816 1 98.38 99 ILE A C 1
ATOM 721 O O . ILE A 1 99 ? -8.945 -12.555 -2.164 1 98.38 99 ILE A O 1
ATOM 725 N N . ALA A 1 100 ? -7.973 -13.844 -3.727 1 98.75 100 ALA A N 1
ATOM 726 C CA . ALA A 1 100 ? -7.098 -12.797 -4.246 1 98.75 100 ALA A CA 1
ATOM 727 C C . ALA A 1 100 ? -7.051 -12.828 -5.773 1 98.75 100 ALA A C 1
ATOM 729 O O . ALA A 1 100 ? -7.129 -13.898 -6.379 1 98.75 100 ALA A O 1
ATOM 730 N N . ILE A 1 101 ? -6.988 -11.656 -6.371 1 98.88 101 ILE A N 1
ATOM 731 C CA . ILE A 1 101 ? -6.723 -11.477 -7.793 1 98.88 101 ILE A CA 1
ATOM 732 C C . ILE A 1 101 ? -5.406 -10.727 -7.98 1 98.88 101 ILE A C 1
ATOM 734 O O . ILE A 1 101 ? -5.32 -9.531 -7.695 1 98.88 101 ILE A O 1
ATOM 738 N N . LEU A 1 102 ? -4.41 -11.438 -8.5 1 98.94 102 LEU A N 1
ATOM 739 C CA . LEU A 1 102 ? -3.053 -10.906 -8.492 1 98.94 102 LEU A CA 1
ATOM 740 C C . LEU A 1 102 ? -2.482 -10.852 -9.906 1 98.94 102 LEU A C 1
ATOM 742 O O . LEU A 1 102 ? -2.916 -11.602 -10.781 1 98.94 102 LEU A O 1
ATOM 746 N N . LYS A 1 103 ? -1.532 -9.961 -10.141 1 98.88 103 LYS A N 1
ATOM 747 C CA . LYS A 1 103 ? -0.957 -9.688 -11.453 1 98.88 103 LYS A CA 1
ATOM 748 C C . LYS A 1 103 ? -0.167 -10.883 -11.969 1 98.88 103 LYS A C 1
ATOM 750 O O . LYS A 1 103 ? 0.777 -11.344 -11.32 1 98.88 103 LYS A O 1
ATOM 755 N N . ALA A 1 104 ? -0.439 -11.344 -13.133 1 98.75 104 ALA A N 1
ATOM 756 C CA . ALA A 1 104 ? 0.208 -12.5 -13.758 1 98.75 104 ALA A CA 1
ATOM 757 C C . ALA A 1 104 ? 1.692 -12.234 -13.992 1 98.75 104 ALA A C 1
ATOM 759 O O . ALA A 1 104 ? 2.1 -11.086 -14.203 1 98.75 104 ALA A O 1
ATOM 760 N N . ARG A 1 105 ? 2.537 -13.312 -13.836 1 98.5 105 ARG A N 1
ATOM 761 C CA . ARG A 1 105 ? 3.938 -13.406 -14.234 1 98.5 105 ARG A CA 1
ATOM 762 C C . ARG A 1 105 ? 4.832 -12.617 -13.289 1 98.5 105 ARG A C 1
ATOM 764 O O . ARG A 1 105 ? 6.059 -12.617 -13.438 1 98.5 105 ARG A O 1
ATOM 771 N N . SER A 1 106 ? 4.285 -11.945 -12.367 1 98.62 106 SER A N 1
ATOM 772 C CA . SER A 1 106 ? 5.008 -11.156 -11.375 1 98.62 106 SER A CA 1
ATOM 773 C C . SER A 1 106 ? 5.789 -12.047 -10.414 1 98.62 106 SER A C 1
ATOM 775 O O . SER A 1 106 ? 5.301 -13.102 -10.008 1 98.62 106 SER A O 1
ATOM 777 N N . PRO A 1 107 ? 6.988 -11.625 -9.961 1 98.88 107 PRO A N 1
ATOM 778 C CA . PRO A 1 107 ? 7.727 -12.406 -8.969 1 98.88 107 PRO A CA 1
ATOM 779 C C . PRO A 1 107 ? 7.035 -12.43 -7.605 1 98.88 107 PRO A C 1
ATOM 781 O O . PRO A 1 107 ? 7.367 -13.258 -6.758 1 98.88 107 PRO A O 1
ATOM 784 N N . SER A 1 108 ? 6.137 -11.562 -7.328 1 98.94 108 SER A N 1
ATOM 785 C CA . SER A 1 108 ? 5.355 -11.555 -6.098 1 98.94 108 SER A CA 1
ATOM 786 C C . SER A 1 108 ? 3.99 -12.195 -6.305 1 98.94 108 SER A C 1
ATOM 788 O O . SER A 1 108 ? 3.592 -13.078 -5.539 1 98.94 108 SER A O 1
ATOM 790 N N . CYS A 1 109 ? 3.348 -11.891 -7.395 1 98.94 109 CYS A N 1
ATOM 791 C CA . CYS A 1 109 ? 1.905 -12.062 -7.527 1 98.94 109 CYS A CA 1
ATOM 792 C C . CYS A 1 109 ? 1.579 -13.141 -8.555 1 98.94 109 CYS A C 1
ATOM 794 O O . CYS A 1 109 ? 0.431 -13.578 -8.664 1 98.94 109 CYS A O 1
ATOM 796 N N . GLY A 1 110 ? 2.514 -13.539 -9.328 1 98.81 110 GLY A N 1
ATOM 797 C CA . GLY A 1 110 ? 2.25 -14.445 -10.43 1 98.81 110 GLY A CA 1
ATOM 798 C C . GLY A 1 110 ? 1.794 -15.82 -9.984 1 98.81 110 GLY A C 1
ATOM 799 O O . GLY A 1 110 ? 2.217 -16.312 -8.938 1 98.81 110 GLY A O 1
ATOM 80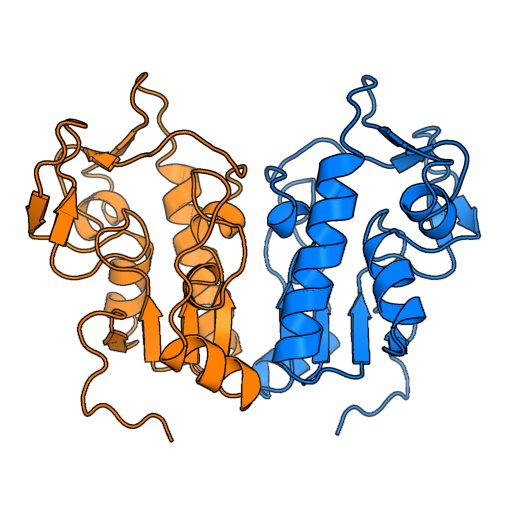0 N N . ILE A 1 111 ? 0.986 -16.422 -10.836 1 98.44 111 ILE A N 1
ATOM 801 C CA . ILE A 1 111 ? 0.52 -17.781 -10.648 1 98.44 111 ILE A CA 1
ATOM 802 C C . ILE A 1 111 ? 0.851 -18.625 -11.883 1 98.44 111 ILE A C 1
ATOM 804 O O . ILE A 1 111 ? 0.678 -18.156 -13.016 1 98.44 111 ILE A O 1
ATOM 808 N N . SER A 1 112 ? 1.396 -19.859 -11.727 1 98.06 112 SER A N 1
ATOM 809 C CA . SER A 1 112 ? 1.621 -20.875 -12.75 1 98.06 112 SER A CA 1
ATOM 810 C C . SER A 1 112 ? 2.834 -20.531 -13.609 1 98.06 112 SER A C 1
ATOM 812 O O . SER A 1 112 ? 3.543 -21.438 -14.07 1 98.06 112 SER A O 1
ATOM 814 N N . GLN A 1 113 ? 3.047 -19.234 -13.922 1 98.38 113 GLN A N 1
ATOM 815 C CA . GLN A 1 113 ? 4.172 -18.797 -14.742 1 98.38 113 GLN A CA 1
ATOM 816 C C . GLN A 1 113 ? 4.812 -17.531 -14.188 1 98.38 113 GLN A C 1
ATOM 818 O O . GLN A 1 113 ? 4.113 -16.578 -13.844 1 98.38 113 GLN A O 1
ATOM 823 N N . ILE A 1 114 ? 6.16 -17.594 -14.125 1 98.69 114 ILE A N 1
ATOM 824 C CA . ILE A 1 114 ? 6.969 -16.422 -13.766 1 98.69 114 ILE A CA 1
ATOM 825 C C . ILE A 1 114 ? 8.195 -16.359 -14.664 1 98.69 114 ILE A C 1
ATOM 827 O O . ILE A 1 114 ? 8.453 -17.281 -15.453 1 98.69 114 ILE A O 1
ATOM 831 N N . TYR A 1 115 ? 8.906 -15.266 -14.633 1 98.44 115 TYR A N 1
ATOM 832 C CA . TYR A 1 115 ? 10.164 -15.156 -15.367 1 98.44 115 TYR A CA 1
ATOM 833 C C . TYR A 1 115 ? 11.266 -15.969 -14.695 1 98.44 115 TYR A C 1
ATOM 835 O O . TYR A 1 115 ? 11.266 -16.125 -13.469 1 98.44 115 TYR A O 1
ATOM 843 N N . ASP A 1 116 ? 12.273 -16.344 -15.422 1 98 116 ASP A N 1
ATOM 844 C CA . ASP A 1 116 ? 13.117 -17.453 -14.969 1 98 116 ASP A CA 1
ATOM 845 C C . ASP A 1 116 ? 14.375 -16.922 -14.281 1 98 116 ASP A C 1
ATOM 847 O O . ASP A 1 116 ? 15.312 -17.688 -14.031 1 98 116 ASP A O 1
ATOM 851 N N . GLY A 1 117 ? 14.516 -15.688 -14.133 1 98 117 GLY A N 1
ATOM 852 C CA . GLY A 1 117 ? 15.617 -15.141 -13.359 1 98 117 GLY A CA 1
ATOM 853 C C . GLY A 1 117 ? 16.828 -14.797 -14.211 1 98 117 GLY A C 1
ATOM 854 O O . GLY A 1 117 ? 17.844 -14.344 -13.688 1 98 117 GLY A O 1
ATOM 855 N N . THR A 1 118 ? 16.703 -14.961 -15.555 1 97.19 118 THR A N 1
ATOM 856 C CA . THR A 1 118 ? 17.844 -14.688 -16.422 1 97.19 118 THR A CA 1
ATOM 857 C C . THR A 1 118 ? 17.734 -13.305 -17.047 1 97.19 118 THR A C 1
ATOM 859 O O . THR A 1 118 ? 18.656 -12.844 -17.734 1 97.19 118 THR A O 1
ATOM 862 N N . PHE A 1 119 ? 16.594 -12.695 -16.891 1 97.25 119 PHE A N 1
ATOM 863 C CA . PHE A 1 119 ? 16.312 -11.367 -17.422 1 97.25 119 PHE A CA 1
ATOM 864 C C . PHE A 1 119 ? 16.281 -11.383 -18.953 1 97.25 119 PHE A C 1
ATOM 866 O O . PHE A 1 119 ? 16.531 -10.359 -19.594 1 97.25 119 PHE A O 1
ATOM 873 N N . SER A 1 120 ? 15.961 -12.555 -19.531 1 97.25 120 SER A N 1
ATOM 874 C CA . SER A 1 120 ? 15.891 -12.703 -20.984 1 97.25 120 SER A CA 1
ATOM 875 C C . SER A 1 120 ? 14.453 -12.672 -21.484 1 97.25 120 SER A C 1
ATOM 877 O O . SER A 1 120 ? 14.195 -12.727 -22.688 1 97.25 120 SER A O 1
ATOM 879 N N . GLY A 1 121 ? 13.523 -12.578 -20.484 1 97.19 121 GLY A N 1
ATOM 880 C CA . GLY A 1 121 ? 12.117 -12.648 -20.844 1 97.19 121 GLY A CA 1
ATOM 881 C C . GLY A 1 121 ? 11.586 -14.07 -20.906 1 97.19 121 GLY A C 1
ATOM 882 O O . GLY A 1 121 ? 10.406 -14.281 -21.203 1 97.19 121 GLY A O 1
ATOM 883 N N . THR A 1 122 ? 12.43 -15.008 -20.609 1 98 122 THR A N 1
ATOM 884 C CA . THR A 1 122 ? 12.016 -16.406 -20.609 1 98 122 THR A CA 1
ATOM 885 C C . THR A 1 122 ? 11.188 -16.734 -19.375 1 98 122 THR A C 1
ATOM 887 O O . THR A 1 122 ? 11.508 -16.281 -18.266 1 98 122 THR A O 1
ATOM 890 N N . LYS A 1 123 ? 10.18 -17.547 -19.578 1 98.25 123 LYS A N 1
ATOM 891 C CA . LYS A 1 123 ? 9.273 -17.891 -18.484 1 98.25 123 LYS A CA 1
ATOM 892 C C . LYS A 1 123 ? 9.508 -19.312 -17.984 1 98.25 123 LYS A C 1
ATOM 894 O O . LYS A 1 123 ? 10.094 -20.125 -18.703 1 98.25 123 LYS A O 1
ATOM 899 N N . ARG A 1 124 ? 9.188 -19.578 -16.812 1 97.94 124 ARG A N 1
ATOM 900 C CA . ARG A 1 124 ? 9.164 -20.906 -16.203 1 97.94 124 ARG A CA 1
ATOM 901 C C . ARG A 1 124 ? 7.906 -21.109 -15.367 1 97.94 124 ARG A C 1
ATOM 903 O O . ARG A 1 124 ? 7.246 -20.141 -14.992 1 97.94 124 ARG A O 1
ATOM 910 N N . ASP A 1 125 ? 7.617 -22.375 -15.141 1 98.19 125 ASP A N 1
ATOM 911 C CA . ASP A 1 125 ? 6.504 -22.688 -14.258 1 98.19 125 ASP A CA 1
ATOM 912 C C . ASP A 1 125 ? 6.816 -22.281 -12.82 1 98.19 125 ASP A C 1
ATOM 914 O O . ASP A 1 125 ? 7.941 -22.453 -12.344 1 98.19 125 ASP A O 1
ATOM 918 N N . GLY A 1 126 ? 5.801 -21.734 -12.133 1 98.5 126 GLY A N 1
ATOM 919 C CA . GLY A 1 126 ? 5.941 -21.375 -10.727 1 98.5 126 GLY A CA 1
ATOM 920 C C . GLY A 1 126 ? 5.066 -20.203 -10.32 1 98.5 126 GLY A C 1
ATOM 921 O O . GLY A 1 126 ? 4.559 -19.469 -11.18 1 98.5 126 GLY A O 1
ATOM 922 N N . ASN A 1 127 ? 4.918 -20.109 -9.062 1 98.88 127 ASN A N 1
ATOM 923 C CA . ASN A 1 127 ? 4.207 -18.984 -8.477 1 98.88 127 ASN A CA 1
ATOM 924 C C . ASN A 1 127 ? 5.172 -17.922 -7.949 1 98.88 127 ASN A C 1
ATOM 926 O O . ASN A 1 127 ? 6.324 -18.234 -7.629 1 98.88 127 ASN A O 1
ATOM 930 N N . GLY A 1 128 ? 4.711 -16.672 -7.926 1 98.94 128 GLY A N 1
ATOM 931 C CA . GLY A 1 128 ? 5.426 -15.664 -7.164 1 98.94 128 GLY A CA 1
ATOM 932 C C . GLY A 1 128 ? 5.363 -15.891 -5.664 1 98.94 128 GLY A C 1
ATOM 933 O O . GLY A 1 128 ? 4.586 -16.719 -5.188 1 98.94 128 GLY A O 1
ATOM 934 N N . VAL A 1 129 ? 6.109 -15.109 -4.938 1 98.94 129 VAL A N 1
ATOM 935 C CA . VAL A 1 129 ? 6.312 -15.305 -3.504 1 98.94 129 VAL A CA 1
ATOM 936 C C . VAL A 1 129 ? 5.004 -15.055 -2.758 1 98.94 129 VAL A C 1
ATOM 938 O O . VAL A 1 129 ? 4.578 -15.875 -1.94 1 98.94 129 VAL A O 1
ATOM 941 N N . THR A 1 130 ? 4.367 -13.914 -2.963 1 99 130 THR A N 1
ATOM 942 C CA . THR A 1 130 ? 3.133 -13.547 -2.281 1 99 130 THR A CA 1
ATOM 943 C C . THR A 1 130 ? 2.008 -14.516 -2.639 1 99 130 THR A C 1
ATOM 945 O O . THR A 1 130 ? 1.291 -14.992 -1.759 1 99 130 THR A O 1
ATOM 948 N N . ALA A 1 131 ? 1.891 -14.766 -3.943 1 98.94 131 ALA A N 1
ATOM 949 C CA . ALA A 1 131 ? 0.872 -15.703 -4.395 1 98.94 131 ALA A CA 1
ATOM 950 C C . ALA A 1 131 ? 1.03 -17.062 -3.701 1 98.94 131 ALA A C 1
ATOM 952 O O . ALA A 1 131 ? 0.057 -17.625 -3.195 1 98.94 131 ALA A O 1
ATOM 953 N N . GLN A 1 132 ? 2.244 -17.547 -3.676 1 98.94 132 GLN A N 1
ATOM 954 C CA . GLN A 1 132 ? 2.521 -18.828 -3.059 1 98.94 132 GLN A CA 1
ATOM 955 C C . GLN A 1 132 ? 2.137 -18.828 -1.582 1 98.94 132 GLN A C 1
ATOM 957 O O . GLN A 1 132 ? 1.545 -19.797 -1.088 1 98.94 132 GLN A O 1
ATOM 962 N N . LEU A 1 133 ? 2.512 -17.812 -0.897 1 98.94 133 LEU A N 1
ATOM 963 C CA . LEU A 1 133 ? 2.199 -17.719 0.524 1 98.94 133 LEU A CA 1
ATOM 964 C C . LEU A 1 133 ? 0.69 -17.719 0.749 1 98.94 133 LEU A C 1
ATOM 966 O O . LEU A 1 133 ? 0.188 -18.438 1.61 1 98.94 133 LEU A O 1
ATOM 970 N N . LEU A 1 134 ? -0.051 -16.875 -0.014 1 98.94 134 LEU A N 1
ATOM 971 C CA . LEU A 1 134 ? -1.5 -16.797 0.139 1 98.94 134 LEU A CA 1
ATOM 972 C C . LEU A 1 134 ? -2.143 -18.156 -0.123 1 98.94 134 LEU A C 1
ATOM 974 O O . LEU A 1 134 ? -3.008 -18.594 0.636 1 98.94 134 LEU A O 1
ATOM 978 N N . LEU A 1 135 ? -1.687 -18.844 -1.172 1 98.88 135 LEU A N 1
ATOM 979 C CA . LEU A 1 135 ? -2.184 -20.172 -1.481 1 98.88 135 LEU A CA 1
ATOM 980 C C . LEU A 1 135 ? -1.96 -21.125 -0.308 1 98.88 135 LEU A C 1
ATOM 982 O O . LEU A 1 135 ? -2.857 -21.891 0.059 1 98.88 135 LEU A O 1
ATOM 986 N N . SER A 1 136 ? -0.817 -21.094 0.24 1 98.81 136 SER A N 1
ATOM 987 C CA . SER A 1 136 ? -0.456 -21.984 1.334 1 98.81 136 SER A CA 1
ATOM 988 C C . SER A 1 136 ? -1.331 -21.75 2.559 1 98.81 136 SER A C 1
ATOM 990 O O . SER A 1 136 ? -1.398 -22.594 3.457 1 98.81 136 SER A O 1
ATOM 992 N N . LYS A 1 137 ? -1.966 -20.609 2.639 1 98.75 137 LYS A N 1
ATOM 993 C CA . LYS A 1 137 ? -2.82 -20.266 3.773 1 98.75 137 LYS A CA 1
ATOM 994 C C . LYS A 1 137 ? -4.297 -20.438 3.42 1 98.75 137 LYS A C 1
ATOM 996 O O . LYS A 1 137 ? -5.172 -19.969 4.152 1 98.75 137 LYS A O 1
ATOM 1001 N N . GLY A 1 138 ? -4.559 -20.984 2.314 1 98.56 138 GLY A N 1
ATOM 1002 C CA . GLY A 1 138 ? -5.918 -21.359 1.963 1 98.56 138 GLY A CA 1
ATOM 1003 C C . GLY A 1 138 ? -6.652 -20.266 1.195 1 98.56 138 GLY A C 1
ATOM 1004 O O . GLY A 1 138 ? -7.867 -20.359 0.999 1 98.56 138 GLY A O 1
ATOM 1005 N N . ILE A 1 139 ? -6.016 -19.25 0.805 1 98.69 139 ILE A N 1
ATOM 1006 C CA . ILE A 1 139 ? -6.621 -18.219 -0.013 1 98.69 139 ILE A CA 1
ATOM 1007 C C . ILE A 1 139 ? -6.566 -18.609 -1.485 1 98.69 139 ILE A C 1
ATOM 1009 O O . ILE A 1 139 ? -5.512 -19.016 -1.988 1 98.69 139 ILE A O 1
ATOM 1013 N N . LYS A 1 140 ? -7.68 -18.562 -2.129 1 98.06 140 LYS A N 1
ATOM 1014 C CA . LYS A 1 140 ? -7.723 -18.844 -3.562 1 98.06 140 LYS A CA 1
ATOM 1015 C C . LYS A 1 140 ? -7.164 -17.672 -4.359 1 98.06 140 LYS A C 1
ATOM 1017 O O . LYS A 1 140 ? -7.531 -16.516 -4.117 1 98.06 140 LYS A O 1
ATOM 1022 N N . VAL A 1 141 ? -6.332 -17.969 -5.34 1 98.5 141 VAL A N 1
ATOM 1023 C CA . VAL A 1 141 ? -5.676 -16.891 -6.07 1 98.5 141 VAL A CA 1
ATOM 1024 C C . VAL A 1 141 ? -5.977 -17.016 -7.562 1 98.5 141 VAL A C 1
ATOM 1026 O O . VAL A 1 141 ? -5.805 -18.094 -8.148 1 98.5 141 VAL A O 1
ATOM 1029 N N . TYR A 1 142 ? -6.453 -15.961 -8.125 1 98.25 142 TYR A N 1
ATOM 1030 C CA . TYR A 1 142 ? -6.645 -15.789 -9.562 1 98.25 142 TYR A CA 1
ATOM 1031 C C . TYR A 1 142 ? -5.691 -14.734 -10.109 1 98.25 142 TYR A C 1
ATOM 1033 O O . TYR A 1 142 ? -5.105 -13.961 -9.352 1 98.25 142 TYR A O 1
ATOM 1041 N N . THR A 1 143 ? -5.527 -14.742 -11.453 1 98.44 143 THR A N 1
ATOM 1042 C CA . THR A 1 143 ? -4.918 -13.625 -12.164 1 98.44 143 THR A CA 1
ATOM 1043 C C . THR A 1 143 ? -5.918 -12.984 -13.125 1 98.44 143 THR A C 1
ATOM 1045 O O . THR A 1 143 ? -7.004 -13.523 -13.352 1 98.44 143 THR A O 1
ATOM 1048 N N . GLU A 1 144 ? -5.535 -11.797 -13.625 1 98 144 GLU A N 1
ATOM 1049 C CA . GLU A 1 144 ? -6.414 -11.117 -14.57 1 98 144 GLU A CA 1
ATOM 1050 C C . GLU A 1 144 ? -6.633 -11.961 -15.828 1 98 144 GLU A C 1
ATOM 1052 O O . GLU A 1 144 ? -7.582 -11.734 -16.578 1 98 144 GLU A O 1
ATOM 1057 N N . GLU A 1 145 ? -5.812 -12.969 -16.016 1 97.19 145 GLU A N 1
ATOM 1058 C CA . GLU A 1 145 ? -5.891 -13.797 -17.219 1 97.19 145 GLU A CA 1
ATOM 1059 C C . GLU A 1 145 ? -6.91 -14.914 -17.062 1 97.19 145 GLU A C 1
ATOM 1061 O O . GLU A 1 145 ? -7.312 -15.547 -18.047 1 97.19 145 GLU A O 1
ATOM 1066 N N . ASN A 1 146 ? -7.355 -15.125 -15.82 1 94.19 146 ASN A N 1
ATOM 1067 C CA . ASN A 1 146 ? -8.273 -16.234 -15.562 1 94.19 146 ASN A CA 1
ATOM 1068 C C . ASN A 1 146 ? -9.539 -15.766 -14.852 1 94.19 146 ASN A C 1
ATOM 1070 O O . ASN A 1 146 ? -10.047 -16.453 -13.969 1 94.19 146 ASN A O 1
ATOM 1074 N N . LEU A 1 147 ? -10.016 -14.617 -15.172 1 94.75 147 LEU A N 1
ATOM 1075 C CA . LEU A 1 147 ? -11.18 -14.078 -14.484 1 94.75 147 LEU A CA 1
ATOM 1076 C C . LEU A 1 147 ? -12.461 -14.391 -15.25 1 94.75 147 LEU A C 1
ATOM 1078 O O . LEU A 1 147 ? -13.562 -14.227 -14.719 1 94.75 147 LEU A O 1
ATOM 1082 N N . ASP A 1 148 ? -12.336 -14.836 -16.453 1 88.56 148 ASP A N 1
ATOM 1083 C CA . ASP A 1 148 ? -13.516 -15.078 -17.281 1 88.56 148 ASP A CA 1
ATOM 1084 C C . ASP A 1 148 ? -14.422 -16.125 -16.641 1 88.56 148 ASP A C 1
ATOM 1086 O O . ASP A 1 148 ? -13.969 -17.219 -16.281 1 88.56 148 ASP A O 1
ATOM 1090 N N . GLY A 1 149 ? -15.648 -15.758 -16.359 1 85.62 149 GLY A N 1
ATOM 1091 C CA . GLY A 1 149 ? -16.656 -16.688 -15.844 1 85.62 149 GLY A CA 1
ATOM 1092 C C . GLY A 1 149 ? -16.641 -16.781 -14.336 1 85.62 149 GLY A C 1
ATOM 1093 O O . GLY A 1 149 ? -17.406 -17.562 -13.758 1 85.62 149 GLY A O 1
ATOM 1094 N N . VAL A 1 150 ? -15.703 -16.156 -13.719 1 85.5 150 VAL A N 1
ATOM 1095 C CA . VAL A 1 150 ? -15.664 -16.188 -12.266 1 85.5 150 VAL A CA 1
ATOM 1096 C C . VAL A 1 150 ? -16.547 -15.078 -11.695 1 85.5 150 VAL A C 1
ATOM 1098 O O . VAL A 1 150 ? -16.5 -13.938 -12.172 1 85.5 150 VAL A O 1
ATOM 1101 N N . LYS A 1 151 ? -17.5 -15.391 -10.75 1 84.69 151 LYS A N 1
ATOM 1102 C CA . LYS A 1 151 ? -18.375 -14.422 -10.078 1 84.69 151 LYS A CA 1
ATOM 1103 C C . LYS A 1 151 ? -17.938 -14.219 -8.625 1 84.69 151 LYS A C 1
ATOM 1105 O O . LYS A 1 151 ? -17.656 -15.18 -7.914 1 84.69 151 LYS A O 1
ATOM 1110 N N . PHE A 1 152 ? -17.625 -12.969 -8.422 1 84.81 152 PHE A N 1
ATOM 1111 C CA . PHE A 1 152 ? -17.266 -12.633 -7.047 1 84.81 152 PHE A CA 1
ATOM 1112 C C . PHE A 1 152 ? -18.438 -12.023 -6.309 1 84.81 152 PHE A C 1
ATOM 1114 O O . PHE A 1 152 ? -19.109 -11.133 -6.832 1 84.81 152 PHE A O 1
ATOM 1121 N N . ASP A 1 153 ? -19.125 -12.711 -5.395 1 71.5 153 ASP A N 1
ATOM 1122 C CA . ASP A 1 153 ? -20.297 -12.258 -4.66 1 71.5 153 ASP A CA 1
ATOM 1123 C C . ASP A 1 153 ? -19.906 -11.25 -3.572 1 71.5 153 ASP A C 1
ATOM 1125 O O . ASP A 1 153 ? -18.797 -11.305 -3.037 1 71.5 153 ASP A O 1
ATOM 1129 N N . MET B 1 1 ? -17.094 2.973 2.447 1 95.06 1 MET B N 1
ATOM 1130 C CA . MET B 1 1 ? -15.719 2.529 2.688 1 95.06 1 MET B CA 1
ATOM 1131 C C . MET B 1 1 ? -14.891 3.648 3.305 1 95.06 1 MET B C 1
ATOM 1133 O O . MET B 1 1 ? -15.086 4.824 2.986 1 95.06 1 MET B O 1
ATOM 1137 N N . ILE B 1 2 ? -14.039 3.303 4.246 1 98.38 2 ILE B N 1
ATOM 1138 C CA . ILE B 1 2 ? -13.18 4.254 4.945 1 98.38 2 ILE B CA 1
ATOM 1139 C C . ILE B 1 2 ? -11.719 4.027 4.547 1 98.38 2 ILE B C 1
ATOM 1141 O O . ILE B 1 2 ? -11.25 2.891 4.535 1 98.38 2 ILE B O 1
ATOM 1145 N N . ILE B 1 3 ? -11.062 5.086 4.16 1 98.88 3 ILE B N 1
ATOM 1146 C CA . ILE B 1 3 ? -9.625 5.012 3.916 1 98.88 3 ILE B CA 1
ATOM 1147 C C . ILE B 1 3 ? -8.867 5.176 5.234 1 98.88 3 ILE B C 1
ATOM 1149 O O . ILE B 1 3 ? -9.164 6.082 6.016 1 98.88 3 ILE B O 1
ATOM 1153 N N . VAL B 1 4 ? -7.965 4.27 5.484 1 98.94 4 VAL B N 1
ATOM 1154 C CA . VAL B 1 4 ? -7.227 4.383 6.738 1 98.94 4 VAL B CA 1
ATOM 1155 C C . VAL B 1 4 ? -5.727 4.309 6.465 1 98.94 4 VAL B C 1
ATOM 1157 O O . VAL B 1 4 ? -5.293 3.648 5.516 1 98.94 4 VAL B O 1
ATOM 1160 N N . SER B 1 5 ? -4.91 5.039 7.301 1 98.94 5 SER B N 1
ATOM 1161 C CA . SER B 1 5 ? -3.473 4.793 7.254 1 98.94 5 SER B CA 1
ATOM 1162 C C . SER B 1 5 ? -3.15 3.336 7.574 1 98.94 5 SER B C 1
ATOM 1164 O O . SER B 1 5 ? -3.533 2.828 8.633 1 98.94 5 SER B O 1
ATOM 1166 N N . ALA B 1 6 ? -2.383 2.727 6.707 1 98.94 6 ALA B N 1
ATOM 1167 C CA . ALA B 1 6 ? -2.064 1.31 6.863 1 98.94 6 ALA B CA 1
ATOM 1168 C C . ALA B 1 6 ? -1.312 1.057 8.164 1 98.94 6 ALA B C 1
ATOM 1170 O O . ALA B 1 6 ? -1.495 0.016 8.805 1 98.94 6 ALA B O 1
ATOM 1171 N N . CYS B 1 7 ? -0.49 2.014 8.578 1 98.94 7 CYS B N 1
ATOM 1172 C CA . CYS B 1 7 ? 0.288 1.828 9.797 1 98.94 7 CYS B CA 1
ATOM 1173 C C . CYS B 1 7 ? -0.623 1.705 11.008 1 98.94 7 CYS B C 1
ATOM 1175 O O . CYS B 1 7 ? -0.271 1.05 11.992 1 98.94 7 CYS B O 1
ATOM 1177 N N . LEU B 1 8 ? -1.796 2.318 10.977 1 98.94 8 LEU B N 1
ATOM 1178 C CA . LEU B 1 8 ? -2.748 2.248 12.078 1 98.94 8 LEU B CA 1
ATOM 1179 C C . LEU B 1 8 ? -3.4 0.871 12.148 1 98.94 8 LEU B C 1
ATOM 1181 O O . LEU B 1 8 ? -4.027 0.525 13.148 1 98.94 8 LEU B O 1
ATOM 1185 N N . CYS B 1 9 ? -3.273 0.081 11.086 1 98.94 9 CYS B N 1
ATOM 1186 C CA . CYS B 1 9 ? -3.77 -1.29 11.062 1 98.94 9 CYS B CA 1
ATOM 1187 C C . CYS B 1 9 ? -2.66 -2.277 11.406 1 98.94 9 CYS B C 1
ATOM 1189 O O . CYS B 1 9 ? -2.834 -3.488 11.266 1 98.94 9 CYS B O 1
ATOM 1191 N N . GLY B 1 10 ? -1.509 -1.781 11.758 1 98.88 10 GLY B N 1
ATOM 1192 C CA . GLY B 1 10 ? -0.416 -2.65 12.164 1 98.88 10 GLY B CA 1
ATOM 1193 C C . GLY B 1 10 ? 0.492 -3.045 11.008 1 98.88 10 GLY B C 1
ATOM 1194 O O . GLY B 1 10 ? 1.324 -3.943 11.148 1 98.88 10 GLY B O 1
ATOM 1195 N N . ILE B 1 11 ? 0.358 -2.5 9.852 1 98.94 11 ILE B N 1
ATOM 1196 C CA . ILE B 1 11 ? 1.245 -2.758 8.719 1 98.94 11 ILE B CA 1
ATOM 1197 C C . ILE B 1 11 ? 2.561 -2.008 8.914 1 98.94 11 ILE B C 1
ATOM 1199 O O . ILE B 1 11 ? 2.564 -0.836 9.305 1 98.94 11 ILE B O 1
ATOM 1203 N N . ASP B 1 12 ? 3.676 -2.67 8.758 1 98.88 12 ASP B N 1
ATOM 1204 C CA . ASP B 1 12 ? 5 -2.107 8.992 1 98.88 12 ASP B CA 1
ATOM 1205 C C . ASP B 1 12 ? 5.445 -1.231 7.824 1 98.88 12 ASP B C 1
ATOM 1207 O O . ASP B 1 12 ? 6.426 -1.541 7.148 1 98.88 12 ASP B O 1
ATOM 1211 N N . CYS B 1 13 ? 4.77 -0.12 7.633 1 98.88 13 CYS B N 1
ATOM 1212 C CA . CYS B 1 13 ? 5.055 0.793 6.531 1 98.88 13 CYS B CA 1
ATOM 1213 C C . CYS B 1 13 ? 5.496 2.156 7.051 1 98.88 13 CYS B C 1
ATOM 1215 O O . CYS B 1 13 ? 5.727 3.08 6.27 1 98.88 13 CYS B O 1
ATOM 1217 N N . LYS B 1 14 ? 5.637 2.338 8.406 1 98.62 14 LYS B N 1
ATOM 1218 C CA . LYS B 1 14 ? 6.176 3.557 9 1 98.62 14 LYS B CA 1
ATOM 1219 C C . LYS B 1 14 ? 7.605 3.811 8.539 1 98.62 14 LYS B C 1
ATOM 1221 O O . LYS B 1 14 ? 8.312 2.877 8.156 1 98.62 14 LYS B O 1
ATOM 1226 N N . TYR B 1 15 ? 7.988 5.008 8.555 1 98.56 15 TYR B N 1
ATOM 1227 C CA . TYR B 1 15 ? 9.297 5.363 8.023 1 98.56 15 TYR B CA 1
ATOM 1228 C C . TYR B 1 15 ? 10.398 4.551 8.695 1 98.56 15 TYR B C 1
ATOM 1230 O O . TYR B 1 15 ? 11.391 4.191 8.055 1 98.56 15 TYR B O 1
ATOM 1238 N N . ASN B 1 16 ? 10.266 4.199 9.977 1 98.5 16 ASN B N 1
ATOM 1239 C CA . ASN B 1 16 ? 11.312 3.486 10.703 1 98.5 16 ASN B CA 1
ATOM 1240 C C . ASN B 1 16 ? 11.141 1.975 10.586 1 98.5 16 ASN B C 1
ATOM 1242 O O . ASN B 1 16 ? 11.828 1.217 11.281 1 98.5 16 ASN B O 1
ATOM 1246 N N . GLY B 1 17 ? 10.219 1.526 9.812 1 98.69 17 GLY B N 1
ATOM 1247 C CA . GLY B 1 17 ? 10.055 0.106 9.547 1 98.69 17 GLY B CA 1
ATOM 1248 C C . GLY B 1 17 ? 9.055 -0.562 10.469 1 98.69 17 GLY B C 1
ATOM 1249 O O . GLY B 1 17 ? 8.727 -1.738 10.297 1 98.69 17 GLY B O 1
ATOM 1250 N N . GLY B 1 18 ? 8.602 0.214 11.484 1 98.69 18 GLY B N 1
ATOM 1251 C CA . GLY B 1 18 ? 7.555 -0.275 12.367 1 98.69 18 GLY B CA 1
ATOM 1252 C C . GLY B 1 18 ? 6.168 0.166 11.945 1 98.69 18 GLY B C 1
ATOM 1253 O O . GLY B 1 18 ? 5.883 0.293 10.75 1 98.69 18 GLY B O 1
ATOM 1254 N N . ASN B 1 19 ? 5.18 0.214 12.953 1 98.88 19 ASN B N 1
ATOM 1255 C CA . ASN B 1 19 ? 3.809 0.643 12.695 1 98.88 19 ASN B CA 1
ATOM 1256 C C . ASN B 1 19 ? 3.225 1.395 13.891 1 98.88 19 ASN B C 1
ATOM 1258 O O . ASN B 1 19 ? 3.943 1.722 14.836 1 98.88 19 ASN B O 1
ATOM 1262 N N . ASN B 1 20 ? 1.959 1.857 13.781 1 98.81 20 ASN B N 1
ATOM 1263 C CA . ASN B 1 20 ? 1.243 2.604 14.812 1 98.81 20 ASN B CA 1
ATOM 1264 C C . ASN B 1 20 ? -0.114 1.977 15.117 1 98.81 20 ASN B C 1
ATOM 1266 O O . ASN B 1 20 ? -1.122 2.68 15.203 1 98.81 20 ASN B O 1
ATOM 1270 N N . LEU B 1 21 ? -0.078 0.721 15.344 1 98.81 21 LEU B N 1
ATOM 1271 C CA . LEU B 1 21 ? -1.31 -0.043 15.508 1 98.81 21 LEU B CA 1
ATOM 1272 C C . LEU B 1 21 ? -2.271 0.676 16.453 1 98.81 21 LEU B C 1
ATOM 1274 O O . LEU B 1 21 ? -1.887 1.078 17.547 1 98.81 21 LEU B O 1
ATOM 1278 N N . ASP B 1 22 ? -3.426 0.974 15.977 1 98.62 22 ASP B N 1
ATOM 1279 C CA . ASP B 1 22 ? -4.605 1.403 16.719 1 98.62 22 ASP B CA 1
ATOM 1280 C C . ASP B 1 22 ? -5.742 0.394 16.578 1 98.62 22 ASP B C 1
ATOM 1282 O O . ASP B 1 22 ? -6.305 0.233 15.492 1 98.62 22 ASP B O 1
ATOM 1286 N N . VAL B 1 23 ? -6.137 -0.289 17.688 1 97.88 23 VAL B N 1
ATOM 1287 C CA . VAL B 1 23 ? -7.051 -1.424 17.641 1 97.88 23 VAL B CA 1
ATOM 1288 C C . VAL B 1 23 ? -8.414 -0.975 17.125 1 97.88 23 VAL B C 1
ATOM 1290 O O . VAL B 1 23 ? -9.148 -1.768 16.516 1 97.88 23 VAL B O 1
ATOM 1293 N N . ARG B 1 24 ? -8.82 0.26 17.312 1 97.75 24 ARG B N 1
ATOM 1294 C CA . ARG B 1 24 ? -10.086 0.771 16.797 1 97.75 24 ARG B CA 1
ATOM 1295 C C . ARG B 1 24 ? -10.078 0.806 15.281 1 97.75 24 ARG B C 1
ATOM 1297 O O . ARG B 1 24 ? -11.078 0.471 14.641 1 97.75 24 ARG B O 1
ATOM 1304 N N . VAL B 1 25 ? -8.953 1.214 14.719 1 98.44 25 VAL B N 1
ATOM 1305 C CA . VAL B 1 25 ? -8.82 1.297 13.266 1 98.44 25 VAL B CA 1
ATOM 1306 C C . VAL B 1 25 ? -8.727 -0.108 12.672 1 98.44 25 VAL B C 1
ATOM 1308 O O . VAL B 1 25 ? -9.359 -0.41 11.664 1 98.44 25 VAL B O 1
ATOM 1311 N N . LEU B 1 26 ? -7.906 -0.964 13.312 1 98.62 26 LEU B N 1
ATOM 1312 C CA . LEU B 1 26 ? -7.801 -2.352 12.875 1 98.62 26 LEU B CA 1
ATOM 1313 C C . LEU B 1 26 ? -9.172 -3.018 12.844 1 98.62 26 LEU B C 1
ATOM 1315 O O . LEU B 1 26 ? -9.453 -3.822 11.953 1 98.62 26 LEU B O 1
ATOM 1319 N N . LYS B 1 27 ? -10.047 -2.732 13.805 1 97.81 27 LYS B N 1
ATOM 1320 C CA . LYS B 1 27 ? -11.391 -3.301 13.867 1 97.81 27 LYS B CA 1
ATOM 1321 C C . LYS B 1 27 ? -12.188 -2.973 12.609 1 97.81 2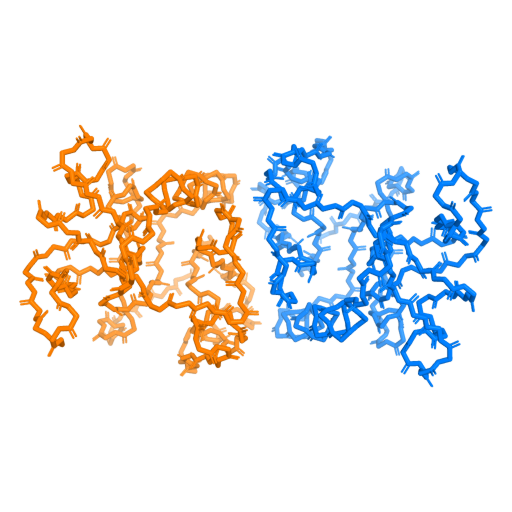7 LYS B C 1
ATOM 1323 O O . LYS B 1 27 ? -12.945 -3.809 12.109 1 97.81 27 LYS B O 1
ATOM 1328 N N . LEU B 1 28 ? -12.031 -1.765 12.078 1 97.94 28 LEU B N 1
ATOM 1329 C CA . LEU B 1 28 ? -12.734 -1.368 10.859 1 97.94 28 LEU B CA 1
ATOM 1330 C C . LEU B 1 28 ? -12.305 -2.234 9.688 1 97.94 28 LEU B C 1
ATOM 1332 O O . LEU B 1 28 ? -13.133 -2.617 8.859 1 97.94 28 LEU B O 1
ATOM 1336 N N . LEU B 1 29 ? -11.008 -2.492 9.602 1 98.31 29 LEU B N 1
ATOM 1337 C CA . LEU B 1 29 ? -10.508 -3.383 8.562 1 98.31 29 LEU B CA 1
ATOM 1338 C C . LEU B 1 29 ? -11.102 -4.777 8.703 1 98.31 29 LEU B C 1
ATOM 1340 O O . LEU B 1 29 ? -11.57 -5.367 7.73 1 98.31 29 LEU B O 1
ATOM 1344 N N . LYS B 1 30 ? -11.141 -5.258 9.906 1 98.12 30 LYS B N 1
ATOM 1345 C CA . LYS B 1 30 ? -11.656 -6.59 10.195 1 98.12 30 LYS B CA 1
ATOM 1346 C C . LYS B 1 30 ? -13.133 -6.699 9.844 1 98.12 30 LYS B C 1
ATOM 1348 O O . LYS B 1 30 ? -13.617 -7.77 9.477 1 98.12 30 LYS B O 1
ATOM 1353 N N . GLU B 1 31 ? -13.812 -5.621 9.93 1 97.19 31 GLU B N 1
ATOM 1354 C CA . GLU B 1 31 ? -15.25 -5.586 9.664 1 97.19 31 GLU B CA 1
ATOM 1355 C C . GLU B 1 31 ? -15.531 -5.328 8.18 1 97.19 31 GLU B C 1
ATOM 1357 O O . GLU B 1 31 ? -16.688 -5.203 7.777 1 97.19 31 GLU B O 1
ATOM 1362 N N . GLY B 1 32 ? -14.492 -5.215 7.418 1 95.81 32 GLY B N 1
ATOM 1363 C CA . GLY B 1 32 ? -14.664 -5.012 5.988 1 95.81 32 GLY B CA 1
ATOM 1364 C C . GLY B 1 32 ? -15.055 -3.592 5.629 1 95.81 32 GLY B C 1
ATOM 1365 O O . GLY B 1 32 ? -15.594 -3.344 4.543 1 95.81 32 GLY B O 1
ATOM 1366 N N . LYS B 1 33 ? -14.719 -2.621 6.543 1 97.06 33 LYS B N 1
ATOM 1367 C CA . LYS B 1 33 ? -15.18 -1.249 6.355 1 97.06 33 LYS B CA 1
ATOM 1368 C C . LYS B 1 33 ? -14.031 -0.333 5.941 1 97.06 33 LYS B C 1
ATOM 1370 O O . LYS B 1 33 ? -14.25 0.847 5.656 1 97.06 33 LYS B O 1
ATOM 1375 N N . ALA B 1 34 ? -12.789 -0.849 5.863 1 98.31 34 ALA B N 1
ATOM 1376 C CA . ALA B 1 34 ? -11.648 0.04 5.664 1 98.31 34 ALA B CA 1
ATOM 1377 C C . ALA B 1 34 ? -10.719 -0.497 4.582 1 98.31 34 ALA B C 1
ATOM 1379 O O . ALA B 1 34 ? -10.602 -1.712 4.398 1 98.31 34 ALA B O 1
ATOM 1380 N N . ILE B 1 35 ? -10.094 0.373 3.863 1 98.88 35 ILE B N 1
ATOM 1381 C CA . ILE B 1 35 ? -8.992 0.1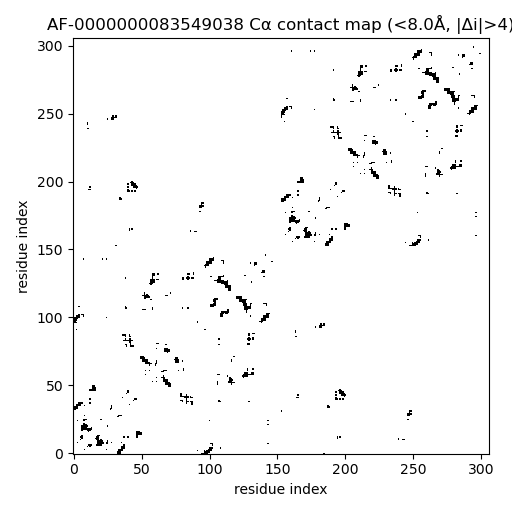12 2.951 1 98.88 35 ILE B CA 1
ATOM 1382 C C . ILE B 1 35 ? -7.715 0.764 3.484 1 98.88 35 ILE B C 1
ATOM 1384 O O . ILE B 1 35 ? -7.641 1.989 3.604 1 98.88 35 ILE B O 1
ATOM 1388 N N . PRO B 1 36 ? -6.723 -0.041 3.869 1 98.94 36 PRO B N 1
ATOM 1389 C CA . PRO B 1 36 ? -5.469 0.534 4.352 1 98.94 36 PRO B CA 1
ATOM 1390 C C . PRO B 1 36 ? -4.578 1.05 3.223 1 98.94 36 PRO B C 1
ATOM 1392 O O . PRO B 1 36 ? -4.449 0.394 2.186 1 98.94 36 PRO B O 1
ATOM 1395 N N . VAL B 1 37 ? -4 2.236 3.391 1 98.94 37 VAL B N 1
ATOM 1396 C CA . VAL B 1 37 ? -3.084 2.826 2.418 1 98.94 37 VAL B CA 1
ATOM 1397 C C . VAL B 1 37 ? -1.899 3.459 3.143 1 98.94 37 VAL B C 1
ATOM 1399 O O . VAL B 1 37 ? -2.014 3.854 4.305 1 98.94 37 VAL B O 1
ATOM 1402 N N . CYS B 1 38 ? -0.793 3.484 2.518 1 98.94 38 CYS B N 1
ATOM 1403 C CA . CYS B 1 38 ? 0.349 4.305 2.904 1 98.94 38 CYS B CA 1
ATOM 1404 C C . CYS B 1 38 ? 0.734 5.266 1.785 1 98.94 38 CYS B C 1
ATOM 1406 O O . CYS B 1 38 ? 1.365 4.863 0.806 1 98.94 38 CYS B O 1
ATOM 1408 N N . PRO B 1 39 ? 0.35 6.547 1.919 1 98.94 39 PRO B N 1
ATOM 1409 C CA . PRO B 1 39 ? 0.621 7.516 0.856 1 98.94 39 PRO B CA 1
ATOM 1410 C C . PRO B 1 39 ? 2.096 7.562 0.461 1 98.94 39 PRO B C 1
ATOM 1412 O O . PRO B 1 39 ? 2.418 7.711 -0.721 1 98.94 39 PRO B O 1
ATOM 1415 N N . GLU B 1 40 ? 3.025 7.438 1.438 1 98.94 40 GLU B N 1
ATOM 1416 C CA . GLU B 1 40 ? 4.449 7.52 1.129 1 98.94 40 GLU B CA 1
ATOM 1417 C C . GLU B 1 40 ? 4.891 6.352 0.251 1 98.94 40 GLU B C 1
ATOM 1419 O O . GLU B 1 40 ? 5.645 6.535 -0.706 1 98.94 40 GLU B O 1
ATOM 1424 N N . GLN B 1 41 ? 4.402 5.145 0.594 1 98.94 41 GLN B N 1
ATOM 1425 C CA . GLN B 1 41 ? 4.703 4.012 -0.272 1 98.94 41 GLN B CA 1
ATOM 1426 C C . GLN B 1 41 ? 4.039 4.168 -1.636 1 98.94 41 GLN B C 1
ATOM 1428 O O . GLN B 1 41 ? 4.652 3.885 -2.668 1 98.94 41 GLN B O 1
ATOM 1433 N N . LEU B 1 42 ? 2.785 4.629 -1.642 1 98.94 42 LEU B N 1
ATOM 1434 C CA . LEU B 1 42 ? 2.074 4.859 -2.895 1 98.94 42 LEU B CA 1
ATOM 1435 C C . LEU B 1 42 ? 2.805 5.887 -3.754 1 98.94 42 LEU B C 1
ATOM 1437 O O . LEU B 1 42 ? 2.734 5.836 -4.984 1 98.94 42 LEU B O 1
ATOM 1441 N N . GLY B 1 43 ? 3.521 6.723 -3.123 1 98.94 43 GLY B N 1
ATOM 1442 C CA . GLY B 1 43 ? 4.324 7.723 -3.814 1 98.94 43 GLY B CA 1
ATOM 1443 C C . GLY B 1 43 ? 5.664 7.191 -4.281 1 98.94 43 GLY B C 1
ATOM 1444 O O . GLY B 1 43 ? 6.406 7.887 -4.98 1 98.94 43 GLY B O 1
ATOM 1445 N N . GLY B 1 44 ? 5.992 6.031 -3.809 1 98.88 44 GLY B N 1
ATOM 1446 C CA . GLY B 1 44 ? 7.191 5.383 -4.316 1 98.88 44 GLY B CA 1
ATOM 1447 C C . GLY B 1 44 ? 8.336 5.379 -3.32 1 98.88 44 GLY B C 1
ATOM 1448 O O . GLY B 1 44 ? 9.453 4.992 -3.656 1 98.88 44 GLY B O 1
ATOM 1449 N N . GLN B 1 45 ? 8.102 5.762 -2.076 1 98.81 45 GLN B N 1
ATOM 1450 C CA . GLN B 1 45 ? 9.156 5.789 -1.072 1 98.81 45 GLN B CA 1
ATOM 1451 C C . GLN B 1 45 ? 9.438 4.395 -0.527 1 98.81 45 GLN B C 1
ATOM 1453 O O . GLN B 1 45 ? 8.531 3.566 -0.424 1 98.81 45 GLN B O 1
ATOM 1458 N N . GLU B 1 46 ? 10.664 4.219 -0.112 1 98.62 46 GLU B N 1
ATOM 1459 C CA . GLU B 1 46 ? 11.055 2.951 0.504 1 98.62 46 GLU B CA 1
ATOM 1460 C C . GLU B 1 46 ? 10.68 2.922 1.984 1 98.62 46 GLU B C 1
ATOM 1462 O O . GLU B 1 46 ? 10.359 3.955 2.568 1 98.62 46 GLU B O 1
ATOM 1467 N N . THR B 1 47 ? 10.633 1.762 2.521 1 98.81 47 THR B N 1
ATOM 1468 C CA . THR B 1 47 ? 10.492 1.506 3.949 1 98.81 47 THR B CA 1
ATOM 1469 C C . THR B 1 47 ? 11.508 0.468 4.418 1 98.81 47 THR B C 1
ATOM 1471 O O . THR B 1 47 ? 11.516 -0.663 3.928 1 98.81 47 THR B O 1
ATOM 1474 N N . PRO B 1 48 ? 12.383 0.751 5.449 1 98.62 48 PRO B N 1
ATOM 1475 C CA . PRO B 1 48 ? 12.453 2.041 6.141 1 98.62 48 PRO B CA 1
ATOM 1476 C C . PRO B 1 48 ? 13.047 3.146 5.27 1 98.62 48 PRO B C 1
ATOM 1478 O O . PRO B 1 48 ? 13.523 2.877 4.164 1 98.62 48 PRO B O 1
ATOM 1481 N N . ARG B 1 49 ? 12.883 4.289 5.676 1 98.5 49 ARG B N 1
ATOM 1482 C CA . ARG B 1 49 ? 13.438 5.504 5.082 1 98.5 49 ARG B CA 1
ATOM 1483 C C . ARG B 1 49 ? 13.703 6.562 6.145 1 98.5 49 ARG B C 1
ATOM 1485 O O . ARG B 1 49 ? 13.289 6.41 7.297 1 98.5 49 ARG B O 1
ATOM 1492 N N . ALA B 1 50 ? 14.367 7.613 5.715 1 97.88 50 ALA B N 1
ATOM 1493 C CA . ALA B 1 50 ? 14.531 8.758 6.609 1 97.88 50 ALA B CA 1
ATOM 1494 C C . ALA B 1 50 ? 13.195 9.453 6.859 1 97.88 50 ALA B C 1
ATOM 1496 O O . ALA B 1 50 ? 12.32 9.453 5.988 1 97.88 50 ALA B O 1
ATOM 1497 N N . ALA B 1 51 ? 13.086 10.008 8.07 1 97.88 51 ALA B N 1
ATOM 1498 C CA . ALA B 1 51 ? 11.922 10.852 8.344 1 97.88 51 ALA B CA 1
ATOM 1499 C C . ALA B 1 51 ? 11.961 12.133 7.52 1 97.88 51 ALA B C 1
ATOM 1501 O O . ALA B 1 51 ? 13.023 12.742 7.363 1 97.88 51 ALA B O 1
ATOM 1502 N N . HIS B 1 52 ? 10.875 12.508 6.93 1 98.75 52 HIS B N 1
ATOM 1503 C CA . HIS B 1 52 ? 10.766 13.742 6.164 1 98.75 52 HIS B CA 1
ATOM 1504 C C . HIS B 1 52 ? 9.828 14.734 6.844 1 98.75 52 HIS B C 1
ATOM 1506 O O . HIS B 1 52 ? 8.922 14.328 7.582 1 98.75 52 HIS B O 1
ATOM 1512 N N . GLU B 1 53 ? 10.023 15.953 6.652 1 98.88 53 GLU B N 1
ATOM 1513 C CA . GLU B 1 53 ? 9.156 17.016 7.172 1 98.88 53 GLU B CA 1
ATOM 1514 C C . GLU B 1 53 ? 8.852 18.047 6.102 1 98.88 53 GLU B C 1
ATOM 1516 O O . GLU B 1 53 ? 9.625 18.234 5.156 1 98.88 53 GLU B O 1
ATOM 1521 N N . ILE B 1 54 ? 7.703 18.688 6.141 1 98.88 54 ILE B N 1
ATOM 1522 C CA . ILE B 1 54 ? 7.383 19.828 5.297 1 98.88 54 ILE B CA 1
ATOM 1523 C C . ILE B 1 54 ? 8.172 21.047 5.762 1 98.88 54 ILE B C 1
ATOM 1525 O O . ILE B 1 54 ? 8.133 21.406 6.941 1 98.88 54 ILE B O 1
ATOM 1529 N N . VAL B 1 55 ? 8.836 21.656 4.832 1 98.44 55 VAL B N 1
ATOM 1530 C CA . VAL B 1 55 ? 9.68 22.812 5.137 1 98.44 55 VAL B CA 1
ATOM 1531 C C . VAL B 1 55 ? 9 24.078 4.645 1 98.44 55 VAL B C 1
ATOM 1533 O O . VAL B 1 55 ? 8.555 24.156 3.496 1 98.44 55 VAL B O 1
ATOM 1536 N N . ASN B 1 56 ? 8.906 25.031 5.508 1 95.19 56 ASN B N 1
ATOM 1537 C CA . ASN B 1 56 ? 8.414 26.375 5.219 1 95.19 56 ASN B CA 1
ATOM 1538 C C . ASN B 1 56 ? 6.957 26.344 4.75 1 95.19 56 ASN B C 1
ATOM 1540 O O . ASN B 1 56 ? 6.602 27.016 3.781 1 95.19 56 ASN B O 1
ATOM 1544 N N . GLY B 1 57 ? 6.125 25.547 5.348 1 98.12 57 GLY B N 1
ATOM 1545 C CA . GLY B 1 57 ? 4.711 25.5 4.996 1 98.12 57 GLY B CA 1
ATOM 1546 C C . GLY B 1 57 ? 4.012 24.25 5.48 1 98.12 57 GLY B C 1
ATOM 1547 O O . GLY B 1 57 ? 4.473 23.594 6.414 1 98.12 57 GLY B O 1
ATOM 1548 N N . ASN B 1 58 ? 2.83 24.016 4.996 1 98.62 58 ASN B N 1
ATOM 1549 C CA . ASN B 1 58 ? 2.008 22.844 5.285 1 98.62 58 ASN B CA 1
ATOM 1550 C C . ASN B 1 58 ? 1.567 22.141 4.008 1 98.62 58 ASN B C 1
ATOM 1552 O O . ASN B 1 58 ? 2.08 22.422 2.926 1 98.62 58 ASN B O 1
ATOM 1556 N N . GLY B 1 59 ? 0.693 21.156 4.141 1 98.88 59 GLY B N 1
ATOM 1557 C CA . GLY B 1 59 ? 0.268 20.359 2.998 1 98.88 59 GLY B CA 1
ATOM 1558 C C . GLY B 1 59 ? -0.333 21.203 1.884 1 98.88 59 GLY B C 1
ATOM 1559 O O . GLY B 1 59 ? -0.111 20.922 0.703 1 98.88 59 GLY B O 1
ATOM 1560 N N . SER B 1 60 ? -1.096 22.203 2.27 1 98.81 60 SER B N 1
ATOM 1561 C CA . SER B 1 60 ? -1.668 23.109 1.273 1 98.81 60 SER B CA 1
ATOM 1562 C C . SER B 1 60 ? -0.578 23.828 0.485 1 98.81 60 SER B C 1
ATOM 1564 O O . SER B 1 60 ? -0.667 23.953 -0.738 1 98.81 60 SER B O 1
ATOM 1566 N N . ASP B 1 61 ? 0.404 24.297 1.165 1 98.88 61 ASP B N 1
ATOM 1567 C CA . ASP B 1 61 ? 1.515 25 0.529 1 98.88 61 ASP B CA 1
ATOM 1568 C C . ASP B 1 61 ? 2.283 24.062 -0.41 1 98.88 61 ASP B C 1
ATOM 1570 O O . ASP B 1 61 ? 2.715 24.484 -1.487 1 98.88 61 ASP B O 1
ATOM 1574 N N . VAL B 1 62 ? 2.467 22.828 0.029 1 98.94 62 VAL B N 1
ATOM 1575 C CA . VAL B 1 62 ? 3.143 21.859 -0.819 1 98.94 62 VAL B CA 1
ATOM 1576 C C . VAL B 1 62 ? 2.361 21.672 -2.117 1 98.94 62 VAL B C 1
ATOM 1578 O O . VAL B 1 62 ? 2.936 21.719 -3.207 1 98.94 62 VAL B O 1
ATOM 1581 N N . LEU B 1 63 ? 1.041 21.516 -2.043 1 98.88 63 LEU B N 1
ATOM 1582 C CA . LEU B 1 63 ? 0.189 21.266 -3.201 1 98.88 63 LEU B CA 1
ATOM 1583 C C . LEU B 1 63 ? 0.175 22.469 -4.129 1 98.88 63 LEU B C 1
ATOM 1585 O O . 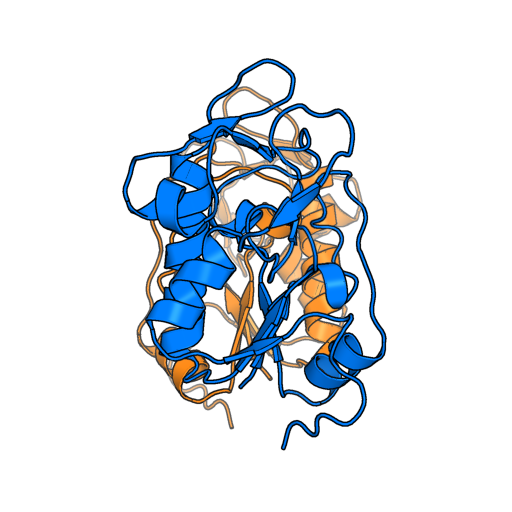LEU B 1 63 ? 0.005 22.328 -5.344 1 98.88 63 LEU B O 1
ATOM 1589 N N . LYS B 1 64 ? 0.436 23.609 -3.568 1 98.69 64 LYS B N 1
ATOM 1590 C CA . LYS B 1 64 ? 0.442 24.844 -4.344 1 98.69 64 LYS B CA 1
ATOM 1591 C C . LYS B 1 64 ? 1.843 25.172 -4.859 1 98.69 64 LYS B C 1
ATOM 1593 O O . LYS B 1 64 ? 2.051 26.188 -5.512 1 98.69 64 LYS B O 1
ATOM 1598 N N . GLY B 1 65 ? 2.812 24.391 -4.535 1 98.5 65 GLY B N 1
ATOM 1599 C CA . GLY B 1 65 ? 4.176 24.594 -5 1 98.5 65 GLY B CA 1
ATOM 1600 C C . GLY B 1 65 ? 4.938 25.609 -4.188 1 98.5 65 GLY B C 1
ATOM 1601 O O . GLY B 1 65 ? 5.945 26.156 -4.645 1 98.5 65 GLY B O 1
ATOM 1602 N N . LYS B 1 66 ? 4.504 25.844 -2.975 1 98.62 66 LYS B N 1
ATOM 1603 C CA . LYS B 1 66 ? 5.066 26.922 -2.158 1 98.62 66 LYS B CA 1
ATOM 1604 C C . LYS B 1 66 ? 5.879 26.359 -0.998 1 98.62 66 LYS B C 1
ATOM 1606 O O . LYS B 1 66 ? 6.465 27.109 -0.218 1 98.62 66 LYS B O 1
ATOM 1611 N N . ALA B 1 67 ? 5.891 25.109 -0.785 1 98.75 67 ALA B N 1
ATOM 1612 C CA . ALA B 1 67 ? 6.652 24.422 0.253 1 98.75 67 ALA B CA 1
ATOM 1613 C C . ALA B 1 67 ? 7.234 23.109 -0.272 1 98.75 67 ALA B C 1
ATOM 1615 O O . ALA B 1 67 ? 6.832 22.625 -1.332 1 98.75 67 ALA B O 1
ATOM 1616 N N . ARG B 1 68 ? 8.195 22.609 0.438 1 98.75 68 ARG B N 1
ATOM 1617 C CA . ARG B 1 68 ? 8.891 21.375 0.051 1 98.75 68 ARG B CA 1
ATOM 1618 C C . ARG B 1 68 ? 8.875 20.359 1.184 1 98.75 68 ARG B C 1
ATOM 1620 O O . ARG B 1 68 ? 8.586 20.703 2.332 1 98.75 68 ARG B O 1
ATOM 1627 N N . ILE B 1 69 ? 9.07 19.172 0.835 1 98.94 69 ILE B N 1
ATOM 1628 C CA . ILE B 1 69 ? 9.281 18.094 1.791 1 98.94 69 ILE B CA 1
ATOM 1629 C C . ILE B 1 69 ? 10.719 17.578 1.678 1 98.94 69 ILE B C 1
ATOM 1631 O O . ILE B 1 69 ? 11.117 17.078 0.626 1 98.94 69 ILE B O 1
ATOM 1635 N N . LEU B 1 70 ? 11.438 17.688 2.768 1 98.75 70 LEU B N 1
ATOM 1636 C CA . LEU B 1 70 ? 12.859 17.359 2.756 1 98.75 70 LEU B CA 1
ATOM 1637 C C . LEU B 1 70 ? 13.195 16.344 3.836 1 98.75 70 LEU B C 1
ATOM 1639 O O . LEU B 1 70 ? 12.492 16.25 4.844 1 98.75 70 LEU B O 1
ATOM 1643 N N . GLY B 1 71 ? 14.266 15.562 3.568 1 97.81 71 GLY B N 1
ATOM 1644 C CA . GLY B 1 71 ? 14.875 14.742 4.605 1 97.81 71 GLY B CA 1
ATOM 1645 C C . GLY B 1 71 ? 15.922 15.492 5.414 1 97.81 71 GLY B C 1
ATOM 1646 O O . GLY B 1 71 ? 16.25 16.641 5.109 1 97.81 71 GLY B O 1
ATOM 1647 N N . PRO B 1 72 ? 16.406 14.805 6.41 1 95.88 72 PRO B N 1
ATOM 1648 C CA . PRO B 1 72 ? 17.375 15.461 7.285 1 95.88 72 PRO B CA 1
ATOM 1649 C C . PRO B 1 72 ? 18.656 15.867 6.555 1 95.88 72 PRO B C 1
ATOM 1651 O O . PRO B 1 72 ? 19.328 16.812 6.961 1 95.88 72 PRO B O 1
ATOM 1654 N N . GLU B 1 73 ? 18.906 15.195 5.473 1 95.94 73 GLU B N 1
ATOM 1655 C CA . GLU B 1 73 ? 20.125 15.508 4.723 1 95.94 73 GLU B CA 1
ATOM 1656 C C . GLU B 1 73 ? 19.812 16.422 3.535 1 95.94 73 GLU B C 1
ATOM 1658 O O . GLU B 1 73 ? 20.672 16.625 2.67 1 95.94 73 GLU B O 1
ATOM 1663 N N . GLY B 1 74 ? 18.609 16.797 3.438 1 96 74 GLY B N 1
ATOM 1664 C CA . GLY B 1 74 ? 18.266 17.766 2.422 1 96 74 GLY B CA 1
ATOM 1665 C C . GLY B 1 74 ? 17.703 17.141 1.155 1 96 74 GLY B C 1
ATOM 1666 O O . GLY B 1 74 ? 17.453 17.844 0.175 1 96 74 GLY B O 1
ATOM 1667 N N . ASP B 1 75 ? 17.578 15.844 1.111 1 97.12 75 ASP B N 1
ATOM 1668 C CA . ASP B 1 75 ? 16.969 15.219 -0.056 1 97.12 75 ASP B CA 1
ATOM 1669 C C . ASP B 1 75 ? 15.523 15.695 -0.229 1 97.12 75 ASP B C 1
ATOM 1671 O O . ASP B 1 75 ? 14.758 15.742 0.736 1 97.12 75 ASP B O 1
ATOM 1675 N N . ASP B 1 76 ? 15.234 16.125 -1.434 1 98.62 76 ASP B N 1
ATOM 1676 C CA . ASP B 1 76 ? 13.914 16.656 -1.766 1 98.62 76 ASP B CA 1
ATOM 1677 C C . ASP B 1 76 ? 13.016 15.562 -2.342 1 98.62 76 ASP B C 1
ATOM 1679 O O . ASP B 1 76 ? 13.227 15.102 -3.465 1 98.62 76 ASP B O 1
ATOM 1683 N N . VAL B 1 77 ? 11.953 15.195 -1.586 1 98.75 77 VAL B N 1
ATOM 1684 C CA . VAL B 1 77 ? 11.062 14.117 -2.014 1 98.75 77 VAL B CA 1
ATOM 1685 C C . VAL B 1 77 ? 9.664 14.672 -2.244 1 98.75 77 VAL B C 1
ATOM 1687 O O . VAL B 1 77 ? 8.672 13.938 -2.168 1 98.75 77 VAL B O 1
ATOM 1690 N N . THR B 1 78 ? 9.5 15.938 -2.521 1 98.88 78 THR B N 1
ATOM 1691 C CA . THR B 1 78 ? 8.227 16.641 -2.645 1 98.88 78 THR B CA 1
ATOM 1692 C C . THR B 1 78 ? 7.324 15.945 -3.664 1 98.88 78 THR B C 1
ATOM 1694 O O . THR B 1 78 ? 6.152 15.68 -3.387 1 98.88 78 THR B O 1
ATOM 1697 N N . GLN B 1 79 ? 7.898 15.602 -4.766 1 98.81 79 GLN B N 1
ATOM 1698 C CA . GLN B 1 79 ? 7.09 15.055 -5.848 1 98.81 79 GLN B CA 1
ATOM 1699 C C . GLN B 1 79 ? 6.559 13.672 -5.492 1 98.81 79 GLN B C 1
ATOM 1701 O O . GLN B 1 79 ? 5.449 13.305 -5.887 1 98.81 79 GLN B O 1
ATOM 1706 N N . GLN B 1 80 ? 7.324 12.883 -4.762 1 98.88 80 GLN B N 1
ATOM 1707 C CA . GLN B 1 80 ? 6.855 11.57 -4.332 1 98.88 80 GLN B CA 1
ATOM 1708 C C . GLN B 1 80 ? 5.676 11.688 -3.371 1 98.88 80 GLN B C 1
ATOM 1710 O O . GLN B 1 80 ? 4.723 10.906 -3.447 1 98.88 80 GLN B O 1
ATOM 1715 N N . PHE B 1 81 ? 5.711 12.672 -2.465 1 98.94 81 PHE B N 1
ATOM 1716 C CA . PHE B 1 81 ? 4.617 12.883 -1.526 1 98.94 81 PHE B CA 1
ATOM 1717 C C . PHE B 1 81 ? 3.363 13.359 -2.254 1 98.94 81 PHE B C 1
ATOM 1719 O O . PHE B 1 81 ? 2.254 12.93 -1.931 1 98.94 81 PHE B O 1
ATOM 1726 N N . ILE B 1 82 ? 3.561 14.219 -3.217 1 98.94 82 ILE B N 1
ATOM 1727 C CA . ILE B 1 82 ? 2.432 14.68 -4.02 1 98.94 82 ILE B CA 1
ATOM 1728 C C . ILE B 1 82 ? 1.833 13.5 -4.789 1 98.94 82 ILE B C 1
ATOM 1730 O O . ILE B 1 82 ? 0.615 13.305 -4.785 1 98.94 82 ILE B O 1
ATOM 1734 N N . LYS B 1 83 ? 2.676 12.703 -5.398 1 98.94 83 LYS B N 1
ATOM 1735 C CA . LYS B 1 83 ? 2.209 11.516 -6.105 1 98.94 83 LYS B CA 1
ATOM 1736 C C . LYS B 1 83 ? 1.426 10.594 -5.176 1 98.94 83 LYS B C 1
ATOM 1738 O O . LYS B 1 83 ? 0.357 10.094 -5.543 1 98.94 83 LYS B O 1
ATOM 1743 N N . GLY B 1 84 ? 2.004 10.367 -4 1 98.94 84 GLY B N 1
ATOM 1744 C CA . GLY B 1 84 ? 1.336 9.531 -3.016 1 98.94 84 GLY B CA 1
ATOM 1745 C C . GLY B 1 84 ? -0.042 10.039 -2.637 1 98.94 84 GLY B C 1
ATOM 1746 O O . GLY B 1 84 ? -0.975 9.25 -2.471 1 98.94 84 GLY B O 1
ATOM 1747 N N . ALA B 1 85 ? -0.163 11.336 -2.516 1 99 85 ALA B N 1
ATOM 1748 C CA . ALA B 1 85 ? -1.448 11.953 -2.203 1 99 85 ALA B CA 1
ATOM 1749 C C . ALA B 1 85 ? -2.471 11.68 -3.301 1 99 85 ALA B C 1
ATOM 1751 O O . ALA B 1 85 ? -3.604 11.281 -3.02 1 99 85 ALA B O 1
ATOM 1752 N N . TYR B 1 86 ? -2.084 11.805 -4.52 1 98.94 86 TYR B N 1
ATOM 1753 C CA . TYR B 1 86 ? -3.008 11.633 -5.637 1 98.94 86 TYR B CA 1
ATOM 1754 C C . TYR B 1 86 ? -3.361 10.164 -5.832 1 98.94 86 TYR B C 1
ATOM 1756 O O . TYR B 1 86 ? -4.484 9.836 -6.215 1 98.94 86 TYR B O 1
ATOM 1764 N N . GLU B 1 87 ? -2.412 9.273 -5.598 1 98.94 87 GLU B N 1
ATOM 1765 C CA . GLU B 1 87 ? -2.746 7.852 -5.656 1 98.94 87 GLU B CA 1
ATOM 1766 C C . GLU B 1 87 ? -3.73 7.473 -4.555 1 98.94 87 GLU B C 1
ATOM 1768 O O . GLU B 1 87 ? -4.617 6.645 -4.766 1 98.94 87 GLU B O 1
ATOM 1773 N N . THR B 1 88 ? -3.508 8.047 -3.377 1 98.94 88 THR B N 1
ATOM 1774 C CA . THR B 1 88 ? -4.461 7.824 -2.295 1 98.94 88 THR B CA 1
ATOM 1775 C C . THR B 1 88 ? -5.844 8.336 -2.682 1 98.94 88 THR B C 1
ATOM 1777 O O . THR B 1 88 ? -6.848 7.656 -2.449 1 98.94 88 THR B O 1
ATOM 1780 N N . LEU B 1 89 ? -5.918 9.523 -3.258 1 98.94 89 LEU B N 1
ATOM 1781 C CA . LEU B 1 89 ? -7.184 10.086 -3.721 1 98.94 89 LEU B CA 1
ATOM 1782 C C . LEU B 1 89 ? -7.832 9.172 -4.758 1 98.94 89 LEU B C 1
ATOM 1784 O O . LEU B 1 89 ? -9.039 8.938 -4.719 1 98.94 89 LEU B O 1
ATOM 1788 N N . LYS B 1 90 ? -7.027 8.68 -5.656 1 98.94 90 LYS B N 1
ATOM 1789 C CA . LYS B 1 90 ? -7.523 7.766 -6.684 1 98.94 90 LYS B CA 1
ATOM 1790 C C . LYS B 1 90 ? -8.211 6.551 -6.062 1 98.94 90 LYS B C 1
ATOM 1792 O O . LYS B 1 90 ? -9.32 6.191 -6.453 1 98.94 90 LYS B O 1
ATOM 1797 N N . ILE B 1 91 ? -7.586 5.922 -5.09 1 98.94 91 ILE B N 1
ATOM 1798 C CA . ILE B 1 91 ? -8.156 4.781 -4.387 1 98.94 91 ILE B CA 1
ATOM 1799 C C . ILE B 1 91 ? -9.43 5.203 -3.664 1 98.94 91 ILE B C 1
ATOM 1801 O O . ILE B 1 91 ? -10.445 4.5 -3.717 1 98.94 91 ILE B O 1
ATOM 1805 N N . SER B 1 92 ? -9.391 6.355 -3.008 1 98.88 92 SER B N 1
ATOM 1806 C CA . SER B 1 92 ? -10.531 6.871 -2.256 1 98.88 92 SER B CA 1
ATOM 1807 C C . SER B 1 92 ? -11.742 7.078 -3.16 1 98.88 92 SER B C 1
ATOM 1809 O O . SER B 1 92 ? -12.852 6.652 -2.832 1 98.88 92 SER B O 1
ATOM 1811 N N . GLN B 1 93 ? -11.484 7.688 -4.262 1 98.81 93 GLN B N 1
ATOM 1812 C CA . GLN B 1 93 ? -12.57 7.988 -5.191 1 98.81 93 GLN B CA 1
ATOM 1813 C C . GLN B 1 93 ? -13.141 6.715 -5.801 1 98.81 93 GLN B C 1
ATOM 1815 O O . GLN B 1 93 ? -14.359 6.562 -5.902 1 98.81 93 GLN B O 1
ATOM 1820 N N . ALA B 1 94 ? -12.297 5.812 -6.215 1 98.75 94 ALA B N 1
ATOM 1821 C CA . ALA B 1 94 ? -12.75 4.543 -6.77 1 98.75 94 ALA B CA 1
ATOM 1822 C C . ALA B 1 94 ? -13.617 3.787 -5.77 1 98.75 94 ALA B C 1
ATOM 1824 O O . ALA B 1 94 ? -14.656 3.223 -6.133 1 98.75 94 ALA B O 1
ATOM 1825 N N . ALA B 1 95 ? -13.219 3.844 -4.512 1 98.38 95 ALA B N 1
ATOM 1826 C CA . ALA B 1 95 ? -13.906 3.086 -3.467 1 98.38 95 ALA B CA 1
ATOM 1827 C C . ALA B 1 95 ? -15.133 3.838 -2.957 1 98.38 95 ALA B C 1
ATOM 1829 O O . ALA B 1 95 ? -15.875 3.33 -2.115 1 98.38 95 ALA B O 1
ATOM 1830 N N . GLY B 1 96 ? -15.305 5.051 -3.398 1 98.06 96 GLY B N 1
ATOM 1831 C CA . GLY B 1 96 ? -16.422 5.859 -2.934 1 98.06 96 GLY B CA 1
ATOM 1832 C C . GLY B 1 96 ? -16.297 6.281 -1.481 1 98.06 96 GLY B C 1
ATOM 1833 O O . GLY B 1 96 ? -17.281 6.359 -0.761 1 98.06 96 GLY B O 1
ATOM 1834 N N . ALA B 1 97 ? -15.078 6.473 -1.07 1 97.94 97 ALA B N 1
ATOM 1835 C CA . ALA B 1 97 ? -14.828 6.832 0.324 1 97.94 97 ALA B CA 1
ATOM 1836 C C . ALA B 1 97 ? -15.203 8.289 0.588 1 97.94 97 ALA B C 1
ATOM 1838 O O . ALA B 1 97 ? -14.836 9.18 -0.185 1 97.94 97 ALA B O 1
ATOM 1839 N N . SER B 1 98 ? -15.914 8.477 1.712 1 97.62 98 SER B N 1
ATOM 1840 C CA . SER B 1 98 ? -16.234 9.836 2.143 1 97.62 98 SER B CA 1
ATOM 1841 C C . SER B 1 98 ? -15.531 10.18 3.451 1 97.62 98 SER B C 1
ATOM 1843 O O . SER B 1 98 ? -15.57 11.328 3.9 1 97.62 98 SER B O 1
ATOM 1845 N N . ILE B 1 99 ? -14.867 9.188 4.047 1 98.38 99 ILE B N 1
ATOM 1846 C CA . ILE B 1 99 ? -14.172 9.352 5.316 1 98.38 99 ILE B CA 1
ATOM 1847 C C . ILE B 1 99 ? -12.773 8.75 5.219 1 98.38 99 ILE B C 1
ATOM 1849 O O . ILE B 1 99 ? -12.57 7.738 4.543 1 98.38 99 ILE B O 1
ATOM 1853 N N . ALA B 1 100 ? -11.852 9.391 5.875 1 98.75 100 ALA B N 1
ATOM 1854 C CA . ALA B 1 100 ? -10.516 8.844 6.082 1 98.75 100 ALA B CA 1
ATOM 1855 C C . ALA B 1 100 ? -10.086 8.984 7.539 1 98.75 100 ALA B C 1
ATOM 1857 O O . ALA B 1 100 ? -10.445 9.961 8.211 1 98.75 100 ALA B O 1
ATOM 1858 N N . ILE B 1 101 ? -9.383 7.996 8.031 1 98.88 101 ILE B N 1
ATOM 1859 C CA . ILE B 1 101 ? -8.703 8.031 9.32 1 98.88 101 ILE B CA 1
ATOM 1860 C C . ILE B 1 101 ? -7.195 7.914 9.109 1 98.88 101 ILE B C 1
ATOM 1862 O O . ILE B 1 101 ? -6.695 6.852 8.734 1 98.88 101 ILE B O 1
ATOM 1866 N N . LEU B 1 102 ? -6.492 9 9.391 1 98.94 102 LEU B N 1
ATOM 1867 C CA . LEU B 1 102 ? -5.09 9.094 8.992 1 98.94 102 LEU B CA 1
ATOM 1868 C C . LEU B 1 102 ? -4.199 9.367 10.203 1 98.94 102 LEU B C 1
ATOM 1870 O O . LEU B 1 102 ? -4.66 9.914 11.203 1 98.94 102 LEU B O 1
ATOM 1874 N N . LYS B 1 103 ? -2.939 8.977 10.117 1 98.88 103 LYS B N 1
ATOM 1875 C CA . LYS B 1 103 ? -1.979 9.055 11.219 1 98.88 103 LYS B CA 1
ATOM 1876 C C . LYS B 1 103 ? -1.664 10.508 11.57 1 98.88 103 LYS B C 1
ATOM 1878 O O . LYS B 1 103 ? -1.21 11.273 10.727 1 98.88 103 LYS B O 1
ATOM 1883 N N . ALA B 1 104 ? -1.785 10.867 12.797 1 98.75 104 ALA B N 1
ATOM 1884 C CA . ALA B 1 104 ? -1.548 12.219 13.289 1 98.75 104 ALA B CA 1
ATOM 1885 C C . ALA B 1 104 ? -0.087 12.625 13.109 1 98.75 104 ALA B C 1
ATOM 1887 O O . ALA B 1 104 ? 0.806 11.773 13.148 1 98.75 104 ALA B O 1
ATOM 1888 N N . ARG B 1 105 ? 0.147 13.953 12.797 1 98.5 105 ARG B N 1
ATOM 1889 C CA . ARG B 1 105 ? 1.427 14.648 12.82 1 98.5 105 ARG B CA 1
ATOM 1890 C C . ARG B 1 105 ? 2.287 14.258 11.625 1 98.5 105 ARG B C 1
ATOM 1892 O O . ARG B 1 105 ? 3.385 14.789 11.438 1 98.5 105 ARG B O 1
ATOM 1899 N N . SER B 1 106 ? 1.853 13.352 10.844 1 98.62 106 SER B N 1
ATOM 1900 C CA . SER B 1 106 ? 2.553 12.875 9.656 1 98.62 106 SER B CA 1
ATOM 1901 C C . SER B 1 106 ? 2.604 13.961 8.586 1 98.62 106 SER B C 1
ATOM 1903 O O . SER B 1 106 ? 1.626 14.68 8.375 1 98.62 106 SER B O 1
ATOM 1905 N N . PRO B 1 107 ? 3.705 14.062 7.805 1 98.88 107 PRO B N 1
ATOM 1906 C CA . PRO B 1 107 ? 3.75 15.023 6.699 1 98.88 107 PRO B CA 1
ATOM 1907 C C . PRO B 1 107 ? 2.779 14.672 5.574 1 98.88 107 PRO B C 1
ATOM 1909 O O . PRO B 1 107 ? 2.488 15.516 4.723 1 98.88 107 PRO B O 1
ATOM 1912 N N . SER B 1 108 ? 2.301 13.484 5.488 1 98.94 108 SER B N 1
ATOM 1913 C CA . SER B 1 108 ? 1.303 13.078 4.508 1 98.94 108 SER B CA 1
ATOM 1914 C C . SER B 1 108 ? -0.1 13.094 5.105 1 98.94 108 SER B C 1
ATOM 1916 O O . SER B 1 108 ? -1.02 13.68 4.527 1 98.94 108 SER B O 1
ATOM 1918 N N . CYS B 1 109 ? -0.238 12.609 6.309 1 98.94 109 CYS B N 1
ATOM 1919 C CA . CYS B 1 109 ? -1.528 12.172 6.828 1 98.94 109 CYS B CA 1
ATOM 1920 C C . CYS B 1 109 ? -1.991 13.07 7.969 1 98.94 109 CYS B C 1
ATOM 1922 O O . CYS B 1 109 ? -3.143 12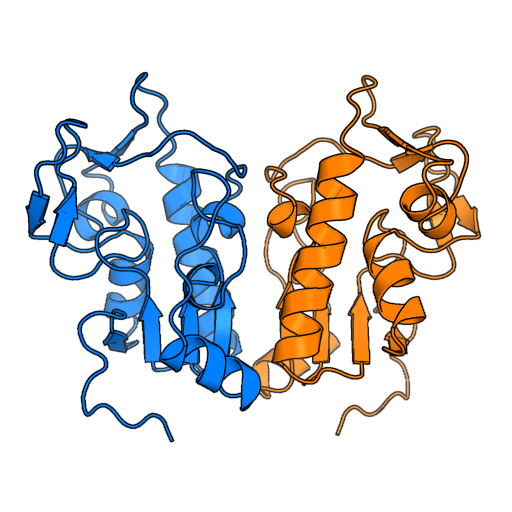.992 8.398 1 98.94 109 CYS B O 1
ATOM 1924 N N . GLY B 1 110 ? -1.146 13.875 8.484 1 98.81 110 GLY B N 1
ATOM 1925 C CA . GLY B 1 110 ? -1.463 14.648 9.672 1 98.81 110 GLY B CA 1
ATOM 1926 C C . GLY B 1 110 ? -2.555 15.68 9.445 1 98.81 110 GLY B C 1
ATOM 1927 O O . GLY B 1 110 ? -2.666 16.234 8.352 1 98.81 110 GLY B O 1
ATOM 1928 N N . ILE B 1 111 ? -3.285 15.922 10.508 1 98.44 111 ILE B N 1
ATOM 1929 C CA . ILE B 1 111 ? -4.316 16.953 10.531 1 98.44 111 ILE B CA 1
ATOM 1930 C C . ILE B 1 111 ? -4.059 17.922 11.68 1 98.44 111 ILE B C 1
ATOM 1932 O O . ILE B 1 111 ? -3.719 17.5 12.789 1 98.44 111 ILE B O 1
ATOM 1936 N N . SER B 1 112 ? -4.16 19.25 11.453 1 98.12 112 SER B N 1
ATOM 1937 C CA . SER B 1 112 ? -4.125 20.328 12.43 1 98.12 112 SER B CA 1
ATOM 1938 C C . SER B 1 112 ? -2.703 20.594 12.922 1 98.12 112 SER B C 1
ATOM 1940 O O . SER B 1 112 ? -2.342 21.734 13.227 1 98.12 112 SER B O 1
ATOM 1942 N N . GLN B 1 113 ? -1.886 19.516 13.094 1 98.38 113 GLN B N 1
ATOM 1943 C CA . GLN B 1 113 ? -0.511 19.656 13.562 1 98.38 113 GLN B CA 1
ATOM 1944 C C . GLN B 1 113 ? 0.432 18.75 12.781 1 98.38 113 GLN B C 1
ATOM 1946 O O . GLN B 1 113 ? 0.14 17.562 12.586 1 98.38 113 GLN B O 1
ATOM 1951 N N . ILE B 1 114 ? 1.566 19.359 12.375 1 98.69 114 ILE B N 1
ATOM 1952 C CA . ILE B 1 114 ? 2.662 18.625 11.75 1 98.69 114 ILE B CA 1
ATOM 1953 C C . ILE B 1 114 ? 3.998 19.141 12.289 1 98.69 114 ILE B C 1
ATOM 1955 O O . ILE B 1 114 ? 4.039 20.125 13.023 1 98.69 114 ILE B O 1
ATOM 1959 N N . TYR B 1 115 ? 5.062 18.453 12 1 98.44 115 TYR B N 1
ATOM 1960 C CA . TYR B 1 115 ? 6.391 18.938 12.367 1 98.44 115 TYR B CA 1
ATOM 1961 C C . TYR B 1 115 ? 6.824 20.094 11.469 1 98.44 115 TYR B C 1
ATOM 1963 O O . TYR B 1 115 ? 6.434 20.156 10.305 1 98.44 115 TYR B O 1
ATOM 1971 N N . ASP B 1 116 ? 7.727 20.906 11.938 1 98 116 ASP B N 1
ATOM 1972 C CA . ASP B 1 116 ? 7.875 22.219 11.336 1 98 116 ASP B CA 1
ATOM 1973 C C . ASP B 1 116 ? 9.008 22.234 10.312 1 98 116 ASP B C 1
ATOM 1975 O O . ASP B 1 116 ? 9.422 23.312 9.859 1 98 116 ASP B O 1
ATOM 1979 N N . GLY B 1 117 ? 9.609 21.172 10.062 1 98 117 GLY B N 1
ATOM 1980 C CA . GLY B 1 117 ? 10.594 21.094 8.992 1 98 117 GLY B CA 1
ATOM 1981 C C . GLY B 1 117 ? 12.008 21.344 9.469 1 98 117 GLY B C 1
ATOM 1982 O O . GLY B 1 117 ? 12.945 21.344 8.664 1 98 117 GLY B O 1
ATOM 1983 N N . THR B 1 118 ? 12.188 21.516 10.797 1 97.12 118 THR B N 1
ATOM 1984 C CA . THR B 1 118 ? 13.523 21.797 11.312 1 97.12 118 THR B CA 1
ATOM 1985 C C . THR B 1 118 ? 14.172 20.531 11.875 1 97.12 118 THR B C 1
ATOM 1987 O O . THR B 1 118 ? 15.344 20.547 12.266 1 97.12 118 THR B O 1
ATOM 1990 N N . PHE B 1 119 ? 13.398 19.484 11.992 1 97.19 119 PHE B N 1
ATOM 1991 C CA . PHE B 1 119 ? 13.844 18.203 12.5 1 97.19 119 PHE B CA 1
ATOM 1992 C C . PHE B 1 119 ? 14.219 18.297 13.977 1 97.19 119 PHE B C 1
ATOM 1994 O O . PHE B 1 119 ? 15.031 17.516 14.469 1 97.19 119 PHE B O 1
ATOM 2001 N N . SER B 1 120 ? 13.609 19.266 14.688 1 97.25 120 SER B N 1
ATOM 2002 C CA . SER B 1 120 ? 13.867 19.453 16.109 1 97.25 120 SER B CA 1
ATOM 2003 C C . SER B 1 120 ? 12.758 18.844 16.953 1 97.25 120 SER B C 1
ATOM 2005 O O . SER B 1 120 ? 12.836 18.859 18.188 1 97.25 120 SER B O 1
ATOM 2007 N N . GLY B 1 121 ? 11.734 18.312 16.25 1 97.19 121 GLY B N 1
ATOM 2008 C CA . GLY B 1 121 ? 10.578 17.812 16.984 1 97.19 121 GLY B CA 1
ATOM 2009 C C . GLY B 1 121 ? 9.539 18.875 17.266 1 97.19 121 GLY B C 1
ATOM 2010 O O . GLY B 1 121 ? 8.492 18.594 17.844 1 97.19 121 GLY B O 1
ATOM 2011 N N . THR B 1 122 ? 9.797 20.078 16.797 1 98 122 THR B N 1
ATOM 2012 C CA . THR B 1 122 ? 8.852 21.172 16.984 1 98 122 THR B CA 1
ATOM 2013 C C . THR B 1 122 ? 7.668 21.031 16.031 1 98 122 THR B C 1
ATOM 2015 O O . THR B 1 122 ? 7.844 20.703 14.859 1 98 122 THR B O 1
ATOM 2018 N N . LYS B 1 123 ? 6.492 21.359 16.562 1 98.25 123 LYS B N 1
ATOM 2019 C CA . LYS B 1 123 ? 5.277 21.219 15.766 1 98.25 123 LYS B CA 1
ATOM 2020 C C . LYS B 1 123 ? 4.758 22.578 15.305 1 98.25 123 LYS B C 1
ATOM 2022 O O . LYS B 1 123 ? 5.105 23.609 15.883 1 98.25 123 LYS B O 1
ATOM 2027 N N . ARG B 1 124 ? 4.051 22.609 14.273 1 97.94 124 ARG B N 1
ATOM 2028 C CA . ARG B 1 124 ? 3.318 23.766 13.766 1 97.94 124 ARG B CA 1
ATOM 2029 C C . ARG B 1 124 ? 1.92 23.375 13.312 1 97.94 124 ARG B C 1
ATOM 2031 O O . ARG B 1 124 ? 1.653 22.188 13.062 1 97.94 124 ARG B O 1
ATOM 2038 N N . ASP B 1 125 ? 1.064 24.375 13.242 1 98.19 125 ASP B N 1
ATOM 2039 C CA . ASP B 1 125 ? -0.269 24.141 12.695 1 98.19 125 ASP B CA 1
ATOM 2040 C C . ASP B 1 125 ? -0.203 23.812 11.211 1 98.19 125 ASP B C 1
ATOM 2042 O O . ASP B 1 125 ? 0.575 24.406 10.469 1 98.19 125 ASP B O 1
ATOM 2046 N N . GLY B 1 126 ? -1.03 22.844 10.797 1 98.5 126 GLY B N 1
ATOM 2047 C CA . GLY B 1 126 ? -1.122 22.484 9.391 1 98.5 126 GLY B CA 1
ATOM 2048 C C . GLY B 1 126 ? -1.493 21.031 9.156 1 98.5 126 GLY B C 1
ATOM 2049 O O . GLY B 1 126 ? -1.409 20.219 10.078 1 98.5 126 GLY B O 1
ATOM 2050 N N . ASN B 1 127 ? -1.913 20.812 7.977 1 98.88 127 ASN B N 1
ATOM 2051 C CA . ASN B 1 127 ? -2.205 19.453 7.535 1 98.88 127 ASN B CA 1
ATOM 2052 C C . ASN B 1 127 ? -1.061 18.875 6.707 1 98.88 127 ASN B C 1
ATOM 2054 O O . ASN B 1 127 ? -0.285 19.625 6.105 1 98.88 127 ASN B O 1
ATOM 2058 N N . GLY B 1 128 ? -0.938 17.547 6.73 1 98.94 128 GLY B N 1
ATOM 2059 C CA . GLY B 1 128 ? -0.091 16.891 5.754 1 98.94 128 GLY B CA 1
ATOM 2060 C C . GLY B 1 128 ? -0.636 16.969 4.34 1 98.94 128 GLY B C 1
ATOM 2061 O O . GLY B 1 128 ? -1.784 17.375 4.133 1 98.94 128 GLY B O 1
ATOM 2062 N N . VAL B 1 129 ? 0.154 16.547 3.396 1 98.94 129 VAL B N 1
ATOM 2063 C CA . VAL B 1 129 ? -0.132 16.719 1.977 1 98.94 129 VAL B CA 1
ATOM 2064 C C . VAL B 1 129 ? -1.358 15.898 1.591 1 98.94 129 VAL B C 1
ATOM 2066 O O . VAL B 1 129 ? -2.289 16.406 0.964 1 98.94 129 VAL B O 1
ATOM 2069 N N . THR B 1 130 ? -1.375 14.609 1.889 1 99 130 THR B N 1
ATOM 2070 C CA . THR B 1 130 ? -2.471 13.711 1.535 1 99 130 THR B CA 1
ATOM 2071 C C . THR B 1 130 ? -3.76 14.133 2.236 1 99 130 THR B C 1
ATOM 2073 O O . THR B 1 130 ? -4.816 14.211 1.607 1 99 130 THR B O 1
ATOM 2076 N N . ALA B 1 131 ? -3.619 14.391 3.543 1 98.94 131 ALA B N 1
ATOM 2077 C CA . ALA B 1 131 ? -4.781 14.844 4.301 1 98.94 131 ALA B CA 1
ATOM 2078 C C . ALA B 1 131 ? -5.398 16.094 3.674 1 98.94 131 ALA B C 1
ATOM 2080 O O . ALA B 1 131 ? -6.613 16.156 3.477 1 98.94 131 ALA B O 1
ATOM 2081 N N . GLN B 1 132 ? -4.555 17.047 3.354 1 98.94 132 GLN B N 1
ATOM 2082 C CA . GLN B 1 132 ? -5.023 18.297 2.764 1 98.94 132 GLN B CA 1
ATOM 2083 C C . GLN B 1 132 ? -5.746 18.047 1.443 1 98.94 132 GLN B C 1
ATOM 2085 O O . GLN B 1 132 ? -6.797 18.625 1.184 1 98.94 132 GLN B O 1
ATOM 2090 N N . LEU B 1 133 ? -5.172 17.234 0.62 1 98.94 133 LEU B N 1
ATOM 2091 C CA . LEU B 1 133 ? -5.777 16.922 -0.671 1 98.94 133 LEU B CA 1
ATOM 2092 C C . LEU B 1 133 ? -7.148 16.281 -0.49 1 98.94 133 LEU B C 1
ATOM 2094 O O . LEU B 1 133 ? -8.117 16.672 -1.144 1 98.94 133 LEU B O 1
ATOM 2098 N N . LEU B 1 134 ? -7.238 15.25 0.392 1 98.94 134 LEU B N 1
ATOM 2099 C CA . LEU B 1 134 ? -8.508 14.562 0.624 1 98.94 134 LEU B CA 1
ATOM 2100 C C . LEU B 1 134 ? -9.562 15.539 1.128 1 98.94 134 LEU B C 1
ATOM 2102 O O . LEU B 1 134 ? -10.703 15.523 0.651 1 98.94 134 LEU B O 1
ATOM 2106 N N . LEU B 1 135 ? -9.18 16.406 2.057 1 98.88 135 LEU B N 1
ATOM 2107 C CA . LEU B 1 135 ? -10.086 17.438 2.566 1 98.88 135 LEU B CA 1
ATOM 2108 C C . LEU B 1 135 ? -10.602 18.312 1.437 1 98.88 135 LEU B C 1
ATOM 2110 O O . LEU B 1 135 ? -11.797 18.609 1.368 1 98.88 135 LEU B O 1
ATOM 2114 N N . SER B 1 136 ? -9.742 18.734 0.605 1 98.81 136 SER B N 1
ATOM 2115 C CA . SER B 1 136 ? -10.094 19.641 -0.489 1 98.81 136 SER B CA 1
ATOM 2116 C C . SER B 1 136 ? -11.078 18.969 -1.45 1 98.81 136 SER B C 1
ATOM 2118 O O . SER B 1 136 ? -11.727 19.656 -2.248 1 98.81 136 SER B O 1
ATOM 2120 N N . LYS B 1 137 ? -11.18 17.672 -1.43 1 98.75 137 LYS B N 1
ATOM 2121 C CA . LYS B 1 137 ? -12.086 16.938 -2.314 1 98.75 137 LYS B CA 1
ATOM 2122 C C . LYS B 1 137 ? -13.336 16.484 -1.572 1 98.75 137 LYS B C 1
ATOM 2124 O O . LYS B 1 137 ? -14.094 15.648 -2.072 1 98.75 137 LYS B O 1
ATOM 2129 N N . GLY B 1 138 ? -13.492 16.938 -0.419 1 98.56 138 GLY B N 1
ATOM 2130 C CA . GLY B 1 138 ? -14.742 16.719 0.304 1 98.56 138 GLY B CA 1
ATOM 2131 C C . GLY B 1 138 ? -14.711 15.469 1.171 1 98.56 138 GLY B C 1
ATOM 2132 O O . GLY B 1 138 ? -15.75 15.047 1.688 1 98.56 138 GLY B O 1
ATOM 2133 N N . ILE B 1 139 ? -13.633 14.844 1.321 1 98.69 139 ILE B N 1
ATOM 2134 C CA . ILE B 1 139 ? -13.5 13.688 2.207 1 98.69 139 ILE B CA 1
ATOM 2135 C C . ILE B 1 139 ? -13.234 14.164 3.635 1 98.69 139 ILE B C 1
ATOM 2137 O O . ILE B 1 139 ? -12.352 15 3.863 1 98.69 139 ILE B O 1
ATOM 2141 N N . LYS B 1 140 ? -14.008 13.703 4.543 1 98.06 140 LYS B N 1
ATOM 2142 C CA . LYS B 1 140 ? -13.789 14.016 5.949 1 98.06 140 LYS B CA 1
ATOM 2143 C C . LYS B 1 140 ? -12.602 13.227 6.504 1 98.06 140 LYS B C 1
ATOM 2145 O O . LYS B 1 140 ? -12.5 12.016 6.301 1 98.06 140 LYS B O 1
ATOM 2150 N N . VAL B 1 141 ? -11.742 13.922 7.234 1 98.5 141 VAL B N 1
ATOM 2151 C CA . VAL B 1 141 ? -10.531 13.266 7.703 1 98.5 141 VAL B CA 1
ATOM 2152 C C . VAL B 1 141 ? -10.445 13.344 9.227 1 98.5 141 VAL B C 1
ATOM 2154 O O . VAL B 1 141 ? -10.602 14.422 9.805 1 98.5 141 VAL B O 1
ATOM 2157 N N . TYR B 1 142 ? -10.258 12.219 9.828 1 98.25 142 TYR B N 1
ATOM 2158 C CA . TYR B 1 142 ? -9.977 12.07 11.25 1 98.25 142 TYR B CA 1
ATOM 2159 C C . TYR B 1 142 ? -8.562 11.555 11.469 1 98.25 142 TYR B C 1
ATOM 2161 O O . TYR B 1 142 ? -7.922 11.055 10.539 1 98.25 142 TYR B O 1
ATOM 2169 N N . THR B 1 143 ? -8.07 11.703 12.719 1 98.44 143 THR B N 1
ATOM 2170 C CA . THR B 1 143 ? -6.887 10.992 13.18 1 98.44 143 THR B CA 1
ATOM 2171 C C . THR B 1 143 ? -7.23 10.047 14.328 1 98.44 143 THR B C 1
ATOM 2173 O O . THR B 1 143 ? -8.344 10.094 14.859 1 98.44 143 THR B O 1
ATOM 2176 N N . GLU B 1 144 ? -6.258 9.164 14.641 1 98.06 144 GLU B N 1
ATOM 2177 C CA . GLU B 1 144 ? -6.492 8.234 15.742 1 98.06 144 GLU B CA 1
ATOM 2178 C C . GLU B 1 144 ? -6.707 8.984 17.047 1 98.06 144 GLU B C 1
ATOM 2180 O O . GLU B 1 144 ? -7.238 8.422 18.016 1 98.06 144 GLU B O 1
ATOM 2185 N N . GLU B 1 145 ? -6.371 10.242 17.094 1 97.25 145 GLU B N 1
ATOM 2186 C CA . GLU B 1 145 ? -6.465 11.031 18.312 1 97.25 145 GLU B CA 1
ATOM 2187 C C . GLU B 1 145 ? -7.863 11.609 18.5 1 97.25 145 GLU B C 1
ATOM 2189 O O . GLU B 1 145 ? -8.219 12.07 19.594 1 97.25 145 GLU B O 1
ATOM 2194 N N . ASN B 1 146 ? -8.672 11.547 17.438 1 94.19 146 ASN B N 1
ATOM 2195 C CA . ASN B 1 146 ? -9.992 12.156 17.5 1 94.19 146 ASN B CA 1
ATOM 2196 C C . ASN B 1 146 ? -11.086 11.156 17.109 1 94.19 146 ASN B C 1
ATOM 2198 O O . ASN B 1 146 ? -12.047 11.523 16.438 1 94.19 146 ASN B O 1
ATOM 2202 N N . LEU B 1 147 ? -10.938 9.93 17.484 1 94.69 147 LEU B N 1
ATOM 2203 C CA . LEU B 1 147 ? -11.898 8.906 17.094 1 94.69 147 LEU B CA 1
ATOM 2204 C C . LEU B 1 147 ? -12.945 8.703 18.188 1 94.69 147 LEU B C 1
ATOM 2206 O O . LEU B 1 147 ? -13.977 8.055 17.953 1 94.69 147 LEU B O 1
ATOM 2210 N N . ASP B 1 148 ? -12.711 9.227 19.328 1 88.31 148 ASP B N 1
ATOM 2211 C CA . ASP B 1 148 ? -13.625 9 20.453 1 88.31 148 ASP B CA 1
ATOM 2212 C C . ASP B 1 148 ? -15.023 9.531 20.141 1 88.31 148 ASP B C 1
ATOM 2214 O O . ASP B 1 148 ? -15.18 10.688 19.734 1 88.31 148 ASP B O 1
ATOM 2218 N N . GLY B 1 149 ? -16.016 8.672 20.172 1 85.44 149 GLY B N 1
ATOM 2219 C CA . GLY B 1 149 ? -17.406 9.055 20 1 85.44 149 GLY B CA 1
ATOM 2220 C C . GLY B 1 149 ? -17.844 9.055 18.547 1 85.44 149 GLY B C 1
ATOM 2221 O O . GLY B 1 149 ? -18.984 9.406 18.234 1 85.44 149 GLY B O 1
ATOM 2222 N N . VAL B 1 150 ? -16.938 8.844 17.656 1 85.38 150 VAL B N 1
ATOM 2223 C CA . VAL B 1 150 ? -17.281 8.797 16.25 1 85.38 150 VAL B CA 1
ATOM 2224 C C . VAL B 1 150 ? -17.734 7.391 15.867 1 85.38 150 VAL B C 1
ATOM 2226 O O . VAL B 1 150 ? -17.094 6.406 16.25 1 85.38 150 VAL B O 1
ATOM 2229 N N . LYS B 1 151 ? -18.953 7.219 15.227 1 84.5 151 LYS B N 1
ATOM 2230 C CA . LYS B 1 151 ? -19.469 5.941 14.75 1 84.5 151 LYS B CA 1
ATOM 2231 C C . LYS B 1 151 ? -19.391 5.848 13.234 1 84.5 151 LYS B C 1
ATOM 2233 O O . LYS B 1 151 ? -19.734 6.801 12.523 1 84.5 151 LYS B O 1
ATOM 2238 N N . PHE B 1 152 ? -18.641 4.832 12.883 1 84.5 152 PHE B N 1
ATOM 2239 C CA . PHE B 1 152 ? -18.547 4.602 11.445 1 84.5 152 PHE B CA 1
ATOM 2240 C C . PHE B 1 152 ? -19.516 3.51 11.008 1 84.5 152 PHE B C 1
ATOM 2242 O O . PHE B 1 152 ? -19.594 2.455 11.641 1 84.5 152 PHE B O 1
ATOM 2249 N N . ASP B 1 153 ? -20.641 3.791 10.352 1 70.81 153 ASP B N 1
ATOM 2250 C CA . ASP B 1 153 ? -21.672 2.848 9.93 1 70.81 153 ASP B CA 1
ATOM 2251 C C . ASP B 1 153 ? -21.203 2.02 8.734 1 70.81 153 ASP B C 1
ATOM 2253 O O . ASP B 1 153 ? -20.391 2.48 7.934 1 70.81 153 ASP B O 1
#

Sequence (306 aa):
MIIVSACLCGIDCKYNGGNNLDVRVLKLLKEGKAIPVCPEQLGGQETPRAAHEIVNGNGSDVLKGKARILGPEGDDVTQQFIKGAYETLKISQAAGASIAILKARSPSCGISQIYDGTFSGTKRDGNGVTAQLLLSKGIKVYTEENLDGVKFDMIIVSACLCGIDCKYNGGNNLDVRVLKLLKEGKAIPVCPEQLGGQETPRAAHEIVNGNGSDVLKGKARILGPEGDDVTQQFIKGAYETLKISQAAGASIAILKARSPSCGISQIYDGTFSGTKRDGNGVTAQLLLSKGIKVYTEENLDGVKFD

InterPro domains:
  IPR007553 2-thiouracil desulfurase [PF04463] (2-145)

Organism: NCBI:txid360422

pLDDT: mean 97.8, std 3.24, range [70.81, 99.0]

Foldseek 3Di:
DEEEAQLCLFQQQELARGGNHDPVVVVCVVVVNYDHDDLLVQLPDDPNHAAKFKEPDALVCLLVVNIFIAGPVGDTSSSSLLSSLVVSVVVCVVVVAQEYEYADQHLNGHAQKHAHGPPPPDIDGYYHNNNVVSVVVRRHYHYPVPCPPPDDD/DEEEAQLCLFQQQELARGGNHDVVVVVCVVVVNYDHDDLLVQLPDDPNHAAKFKEPDALVCLVVVNIFIAGPVGDTSSSSLLSSLVVSVVVCVVVVAQEYEYADQHLNGHAQKHAHGPPPPDIDGYGHNNNVSSVVVRRHYHYPVPCPPPDDD

Radius of gyration: 18.75 Å; Cα contacts (8 Å, |Δi|>4): 800; chains: 2; bounding box: 44×50×41 Å

Secondary structure (DSSP, 8-state):
-EEEEGGGGT-S-STTS-----HHHHHHHHTT-EEEE-HHHHTT--SS----EEESS-HHHHHTTS-EEE-TT--B-HHHHHHHHHHHHHHHHHHT--EEEE-TB-TTT--SEEE-SSSSS-EEE---HHHHHHHHTT-EEEEGGG-TT----/-EEEEGGGGT-S-STTS-----HHHHHHHHTT-EEEE-HHHHTT--SS----EEESS-HHHHHTTS-EEE-TT--B-HHHHHHHHHHHHHHHHHTT--EEEE-TB-TTT--SEEE-SSSSS-EEE---HHHHHHHHTT-EEEEGGG-TT----

Nearest PDB structures (foldseek):
  6z94-assembly2_B  TM=9.393E-01  e=4.648E-16  uncultured bacterium
  1vl2-assembly1_D  TM=3.660E-01  e=6.276E-01  Thermotoga maritima
  1kh1-assembly1_A  TM=3.421E-01  e=2.188E+00  Thermus thermophilus
  4e19-assembly2_B  TM=3.875E-01  e=4.085E+00  Halobacterium salinarum NRC-1
  1kvs-assembly1_A  TM=2.493E-01  e=3.182E+00  Escherichia coli